Protein AF-A0A239MLK4-F1 (afdb_monomer)

pLDDT: mean 83.7, std 14.47, range [38.34, 98.5]

Radius of gyration: 18.94 Å; Cα contacts (8 Å, |Δi|>4): 557; chains: 1; bounding box: 48×48×49 Å

Solvent-accessible surface area (backbone atoms only — not comparable to full-atom values): 16346 Å² total; per-residue (Å²): 113,68,74,81,71,66,62,96,63,54,18,37,33,31,19,16,36,48,43,14,30,20,38,28,33,65,41,18,25,68,44,26,56,76,42,100,58,46,46,62,48,34,32,65,26,34,75,78,28,17,44,54,50,29,48,51,53,51,38,57,50,37,52,66,47,69,66,57,96,57,87,35,43,25,39,42,37,34,50,64,76,41,46,59,60,73,60,78,93,40,51,74,33,43,53,42,20,72,57,21,44,73,71,44,29,59,42,51,48,31,62,51,59,91,88,51,56,67,70,58,44,51,49,50,40,49,50,32,51,51,19,24,52,30,33,79,65,57,56,58,63,87,55,94,60,61,66,82,70,83,73,46,72,66,57,46,44,64,45,58,75,69,71,37,45,53,41,47,66,82,84,84,68,83,57,40,60,66,61,42,51,49,52,64,74,66,42,52,97,70,47,50,80,41,81,44,82,89,44,61,25,61,54,53,48,52,55,50,41,59,72,51,29,80,46,47,52,74,38,52,36,35,29,34,70,56,39,61,63,30,47,55,46,26,59,47,65,66,63,54,50,76,52,97,88,41,78,30,41,35,50,66,60,27,33,52,90,82,43,51,83,78,72,45,70,90,28,40,32,43,59,58,35,38,26,74,66,28,8,34,51,52,18,33,50,50,24,47,55,50,50,55,45,26,77,73,74,53,68,77,57,36,22,52,111

Foldseek 3Di:
DVCVADPQALEEEEAEQAQLQQAQQVLLQVLQVPFPARHRYFYPYYYQDAPLRSLQVLLVVQLPHDADPDFHAREYEYAQDGHHAHDPVCLLPLLLLQRLAPLSLVLQLQVDDPPDDPCVSCVRSVSSVSSNVCNVVVRNCPDPDSDDDPQDVVNSCVCPVVVRRSNDNPPDDQFPLVQLVVLVVPFDPDAAEDEDDRTPSNLVSVVSSCVSHPKPQHAYEYENRAFLCLSRHPHDYPQWDAHPNDTHGYHYPNCCVVCVVLNDSVQARYRRYGHPVSSSVRSNVVSVVVSVVCVPPNDTTGMRD

Sequence (305 aa):
MLQSLHGDEFSAAFGSSHINNGFDPRAFDAIMSQTPEPTHSVNLAVAGGSQSEQRAMAKSFVEQLTTPAQPQPCLILLELDAGANFGGNHLMHPRAINIYDWPTMRLMSQFSSLAMPVTQRWGRSGFAMAAMGLHYLNIGMLSSLIFSPSLNAETMLSQTEDDRRGLHLERALAPDTNGIARLIANRPVQPAVAKGEVLRGHFALIEQLVAASPVHHLSFVYIKWPRFGDVDEIKSYPDHITVGGRDVPILNLGRPDLYPELYVPGIWHDDAHLGGEGARMVSTLMGRKLAEWYATHGAPAACGS

Nearest PDB structures (foldseek):
  6pfx-assembly1_A  TM=3.672E-01  e=1.161E-03  Enterococcus faecium TX0133a04
  6pfx-assembly2_B  TM=3.582E-01  e=1.474E-03  Enterococcus faecium TX0133a04
  3rhz-assembly1_B-2  TM=1.730E-01  e=1.789E+00  Streptococcus parasanguinis
  3vzd-assembly2_B  TM=2.689E-01  e=6.648E+00  Homo sapiens
  3vzd-assembly1_C  TM=2.752E-01  e=5.900E+00  Homo sapiens

Structure (mmCIF, N/CA/C/O backbone):
data_AF-A0A239MLK4-F1
#
_entry.id   AF-A0A239MLK4-F1
#
loop_
_atom_site.group_PDB
_atom_site.id
_atom_site.type_symbol
_atom_site.label_atom_id
_atom_site.label_alt_id
_atom_site.label_comp_id
_atom_site.label_asym_id
_atom_site.label_entity_id
_atom_site.label_seq_id
_atom_site.pdbx_PDB_ins_code
_atom_site.Cartn_x
_atom_site.Cartn_y
_atom_site.Cartn_z
_atom_site.occupancy
_atom_site.B_iso_or_equiv
_atom_site.auth_seq_id
_atom_site.auth_comp_id
_atom_site.auth_asym_id
_atom_site.auth_atom_id
_atom_site.pdbx_PDB_model_num
ATOM 1 N N . MET A 1 1 ? -14.079 16.997 3.543 1.00 39.59 1 MET A N 1
ATOM 2 C CA . MET A 1 1 ? -13.843 16.519 2.164 1.00 39.59 1 MET A CA 1
ATOM 3 C C . MET A 1 1 ? -14.107 15.023 2.065 1.00 39.59 1 MET A C 1
ATOM 5 O O . MET A 1 1 ? -14.913 14.670 1.235 1.00 39.59 1 MET A O 1
ATOM 9 N N . LEU A 1 2 ? -13.556 14.159 2.929 1.00 40.38 2 LEU A N 1
ATOM 10 C CA . LEU A 1 2 ? -13.900 12.721 2.941 1.00 40.38 2 LEU A CA 1
ATOM 11 C C . LEU A 1 2 ? -15.342 12.439 3.426 1.00 40.38 2 LEU A C 1
ATOM 13 O O . LEU A 1 2 ? -16.071 11.714 2.758 1.00 40.38 2 LEU A O 1
ATOM 17 N N . GLN A 1 3 ? -15.811 13.112 4.489 1.00 38.34 3 GLN A N 1
ATOM 18 C CA . GLN A 1 3 ? -17.204 12.989 4.976 1.00 38.34 3 GLN A CA 1
ATOM 19 C C . GLN A 1 3 ? -18.289 13.372 3.953 1.00 38.34 3 GLN A C 1
ATOM 21 O O . GLN A 1 3 ? -19.398 12.856 4.013 1.00 38.34 3 GLN A O 1
ATOM 26 N N . SER A 1 4 ? -17.995 14.276 3.012 1.00 42.12 4 SER A N 1
ATOM 27 C CA . SER A 1 4 ? -18.962 14.695 1.985 1.00 42.12 4 SER A CA 1
ATOM 28 C C . SER A 1 4 ? -19.037 13.736 0.795 1.00 42.12 4 SER A C 1
ATOM 30 O O . SER A 1 4 ? -19.837 13.976 -0.102 1.00 42.12 4 SER A O 1
ATOM 32 N N . LEU A 1 5 ? -18.177 12.712 0.746 1.00 48.44 5 LEU A N 1
ATOM 33 C CA . LEU A 1 5 ? -18.006 11.877 -0.439 1.00 48.44 5 LEU A CA 1
ATOM 34 C C . LEU A 1 5 ? -18.574 10.467 -0.283 1.00 48.44 5 LEU A C 1
ATOM 36 O O . LEU A 1 5 ? -19.097 9.960 -1.271 1.00 48.44 5 LEU A O 1
ATOM 40 N N . HIS A 1 6 ? -18.535 9.854 0.910 1.00 50.72 6 HIS A N 1
ATOM 41 C CA . HIS A 1 6 ? -18.795 8.406 1.008 1.00 50.72 6 HIS A CA 1
ATOM 42 C C . HIS A 1 6 ? -19.589 7.898 2.230 1.00 50.72 6 HIS A C 1
ATOM 44 O O . HIS A 1 6 ? -19.807 6.701 2.328 1.00 50.72 6 HIS A O 1
ATOM 50 N N . GLY A 1 7 ? -20.108 8.750 3.123 1.00 49.22 7 GLY A N 1
ATOM 51 C CA . GLY A 1 7 ? -20.822 8.255 4.316 1.00 49.22 7 GLY A CA 1
ATOM 52 C C . GLY A 1 7 ? -19.897 7.532 5.311 1.00 49.22 7 GLY A C 1
ATOM 53 O O . GLY A 1 7 ? -18.688 7.771 5.304 1.00 49.22 7 GLY A O 1
ATOM 54 N N . ASP A 1 8 ? -20.469 6.702 6.190 1.00 64.00 8 ASP A N 1
ATOM 55 C CA . ASP A 1 8 ? -19.772 5.994 7.278 1.00 64.00 8 ASP A CA 1
ATOM 56 C C . ASP A 1 8 ? -18.905 4.824 6.748 1.00 64.00 8 ASP A C 1
ATOM 58 O O . ASP A 1 8 ? -19.197 3.653 6.983 1.00 64.00 8 ASP A O 1
ATOM 62 N N . GLU A 1 9 ? -17.847 5.130 5.992 1.00 80.25 9 GLU A N 1
ATOM 63 C CA . GLU A 1 9 ? -16.855 4.139 5.554 1.00 80.25 9 GLU A CA 1
ATOM 64 C C . GLU A 1 9 ? -15.819 3.885 6.651 1.00 80.25 9 GLU A C 1
ATOM 66 O O . GLU A 1 9 ? -15.142 4.806 7.113 1.00 80.25 9 GLU A O 1
ATOM 71 N N . PHE A 1 10 ? -15.641 2.619 7.026 1.00 87.94 10 PHE A N 1
ATOM 72 C CA . PHE A 1 10 ? -14.701 2.208 8.079 1.00 87.94 10 PHE A CA 1
ATOM 73 C C . PHE A 1 10 ? -13.457 1.507 7.537 1.00 87.94 10 PHE A C 1
ATOM 75 O O . PHE A 1 10 ? -12.477 1.328 8.264 1.00 87.94 10 PHE A O 1
ATOM 82 N N . SER A 1 11 ? -13.473 1.137 6.254 1.00 92.12 11 SER A N 1
ATOM 83 C CA . SER A 1 11 ? -12.367 0.452 5.597 1.00 92.12 11 SER A CA 1
ATOM 84 C C . SER A 1 11 ? -11.978 1.135 4.292 1.00 92.12 11 SER A C 1
ATOM 86 O O . SER A 1 11 ? -12.836 1.515 3.499 1.00 92.12 11 SER A O 1
ATOM 88 N N . ALA A 1 12 ? -10.680 1.279 4.041 1.00 92.56 12 ALA A N 1
ATOM 89 C CA . ALA A 1 12 ? -10.196 1.969 2.852 1.00 92.56 12 ALA A CA 1
ATOM 90 C C . ALA A 1 12 ? -8.832 1.464 2.379 1.00 92.56 12 ALA A C 1
ATOM 92 O O . ALA A 1 12 ? -7.981 1.073 3.183 1.00 92.56 12 ALA A O 1
ATOM 93 N N . ALA A 1 13 ? -8.622 1.519 1.063 1.00 95.06 13 ALA A N 1
ATOM 94 C CA . ALA A 1 13 ? -7.332 1.277 0.433 1.00 95.06 13 ALA A CA 1
ATOM 95 C C . ALA A 1 13 ? -6.625 2.569 0.050 1.00 95.06 13 ALA A C 1
ATOM 97 O O . ALA A 1 13 ? -7.223 3.470 -0.531 1.00 95.06 13 ALA A O 1
ATOM 98 N N . PHE A 1 14 ? -5.329 2.624 0.341 1.00 93.25 14 PHE A N 1
ATOM 99 C CA . PHE A 1 14 ? -4.459 3.756 0.061 1.00 93.25 14 PHE A CA 1
ATOM 100 C C . PHE A 1 14 ? -3.206 3.272 -0.656 1.00 93.25 14 PHE A C 1
ATOM 102 O O . PHE A 1 14 ? -2.634 2.242 -0.300 1.00 93.25 14 PHE A O 1
ATOM 109 N N . GLY A 1 15 ? -2.759 4.043 -1.641 1.00 91.62 15 GLY A N 1
ATOM 110 C CA . GLY A 1 15 ? -1.597 3.697 -2.444 1.00 91.62 15 GLY A CA 1
ATOM 111 C C . GLY A 1 15 ? -1.391 4.634 -3.622 1.00 91.62 15 GLY A C 1
ATOM 112 O O . GLY A 1 15 ? -1.942 5.737 -3.681 1.00 91.62 15 GLY A O 1
ATOM 113 N N . SER A 1 16 ? -0.569 4.166 -4.550 1.00 90.88 16 SER A N 1
ATOM 114 C CA . SER A 1 16 ? -0.222 4.834 -5.797 1.00 90.88 16 SER A CA 1
ATOM 115 C C . SER A 1 16 ? -1.241 4.557 -6.911 1.00 90.88 16 SER A C 1
ATOM 117 O O . SER A 1 16 ? -2.339 4.044 -6.670 1.00 90.88 16 SER A O 1
ATOM 119 N N . SER A 1 17 ? -0.863 4.862 -8.158 1.00 87.56 17 SER A N 1
ATOM 120 C CA . SER A 1 17 ? -1.668 4.546 -9.340 1.00 87.56 17 SER A CA 1
ATOM 121 C C . SER A 1 17 ? -1.981 3.053 -9.474 1.00 87.56 17 SER A C 1
ATOM 123 O O . SER A 1 17 ? -3.019 2.708 -10.033 1.00 87.56 17 SER A O 1
ATOM 125 N N . HIS A 1 18 ? -1.148 2.170 -8.913 1.00 91.00 18 HIS A N 1
ATOM 126 C CA . HIS A 1 18 ? -1.401 0.730 -8.925 1.00 91.00 18 HIS A CA 1
ATOM 127 C C . HIS A 1 18 ? -2.704 0.367 -8.204 1.00 91.00 18 HIS A C 1
ATOM 129 O O . HIS A 1 18 ? -3.535 -0.345 -8.758 1.00 91.00 18 HIS A O 1
ATOM 135 N N . ILE A 1 19 ? -2.915 0.899 -6.994 1.00 91.81 19 ILE A N 1
ATOM 136 C CA . ILE A 1 19 ? -4.151 0.672 -6.232 1.00 91.81 19 ILE A CA 1
ATOM 137 C C . ILE A 1 19 ? -5.287 1.529 -6.794 1.00 91.81 19 ILE A C 1
ATOM 139 O O . ILE A 1 19 ? -6.394 1.023 -6.961 1.00 91.81 19 ILE A O 1
ATOM 143 N N . ASN A 1 20 ? -5.018 2.786 -7.164 1.00 88.00 20 ASN A N 1
ATOM 144 C CA . ASN A 1 20 ? -6.019 3.702 -7.732 1.00 88.00 20 ASN A CA 1
ATOM 145 C C . ASN A 1 20 ? -6.747 3.089 -8.941 1.00 88.00 20 ASN A C 1
ATOM 147 O O . ASN A 1 20 ? -7.968 3.190 -9.051 1.00 88.00 20 ASN A O 1
ATOM 151 N N . ASN A 1 21 ? -5.994 2.396 -9.801 1.00 86.44 21 ASN A N 1
ATOM 152 C CA . ASN A 1 21 ? -6.510 1.775 -11.020 1.00 86.44 21 ASN A CA 1
ATOM 153 C C . ASN A 1 21 ? -6.786 0.268 -10.845 1.00 86.44 21 ASN A C 1
ATOM 155 O O . ASN A 1 21 ? -7.457 -0.334 -11.678 1.00 86.44 21 ASN A O 1
ATOM 159 N N . GLY A 1 22 ? -6.255 -0.359 -9.792 1.00 90.06 22 GLY A N 1
ATOM 160 C CA . GLY A 1 22 ? -6.237 -1.814 -9.637 1.00 90.06 22 GLY A CA 1
ATOM 161 C C . GLY A 1 22 ? -7.125 -2.376 -8.527 1.00 90.06 22 GLY A C 1
ATOM 162 O O . GLY A 1 22 ? -7.462 -3.557 -8.574 1.00 90.06 22 GLY A O 1
ATOM 163 N N . PHE A 1 23 ? -7.516 -1.587 -7.528 1.00 93.50 23 PHE A N 1
ATOM 164 C CA . PHE A 1 23 ? -8.359 -2.085 -6.443 1.00 93.50 23 PHE A CA 1
ATOM 165 C C . PHE A 1 23 ? -9.841 -1.868 -6.757 1.00 93.50 23 PHE A C 1
ATOM 167 O O . PHE A 1 23 ? -10.315 -0.734 -6.738 1.00 93.50 23 PHE A O 1
ATOM 174 N N . ASP A 1 24 ? -10.556 -2.963 -7.040 1.00 93.69 24 ASP A N 1
ATOM 175 C CA . ASP A 1 24 ? -12.018 -3.026 -7.134 1.00 93.69 24 ASP A CA 1
ATOM 176 C C . ASP A 1 24 ? -12.589 -3.431 -5.765 1.00 93.69 24 ASP A C 1
ATOM 178 O O . ASP A 1 24 ? -12.580 -4.624 -5.421 1.00 93.69 24 ASP A O 1
ATOM 182 N N . PRO A 1 25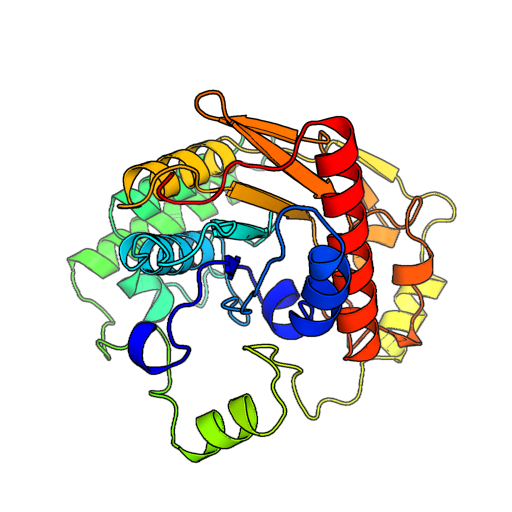 ? -13.129 -2.475 -4.984 1.00 92.25 25 PRO A N 1
ATOM 183 C CA . PRO A 1 25 ? -13.605 -2.764 -3.639 1.00 92.25 25 PRO A CA 1
ATOM 184 C C . PRO A 1 25 ? -14.758 -3.768 -3.634 1.00 92.25 25 PRO A C 1
ATOM 186 O O . PRO A 1 25 ? -14.907 -4.538 -2.693 1.00 92.25 25 PRO A O 1
ATOM 189 N N . ARG A 1 26 ? -15.582 -3.822 -4.693 1.00 91.69 26 ARG A N 1
ATOM 190 C CA . ARG A 1 26 ? -16.731 -4.749 -4.766 1.00 91.69 26 ARG A CA 1
ATOM 191 C C . ARG A 1 26 ? -16.269 -6.188 -4.866 1.00 91.69 26 ARG A C 1
ATOM 193 O O . ARG A 1 26 ? -16.820 -7.067 -4.214 1.00 91.69 26 ARG A O 1
ATOM 200 N N . ALA A 1 27 ? -15.251 -6.425 -5.685 1.00 94.81 27 ALA A N 1
ATOM 201 C CA . ALA A 1 27 ? -14.694 -7.754 -5.876 1.00 94.81 27 ALA A CA 1
ATOM 202 C C . ALA A 1 27 ? -13.979 -8.266 -4.618 1.00 94.81 27 ALA A C 1
ATOM 204 O O . ALA A 1 27 ? -13.974 -9.472 -4.372 1.00 94.81 27 ALA A O 1
ATOM 205 N N . PHE A 1 28 ? -13.392 -7.357 -3.836 1.00 96.38 28 PHE A N 1
ATOM 206 C CA . PHE A 1 28 ? -12.805 -7.652 -2.532 1.00 96.38 28 PHE A CA 1
ATOM 207 C C . PHE A 1 28 ? -13.882 -7.918 -1.470 1.00 96.38 28 PHE A C 1
ATOM 209 O O . PHE A 1 28 ? -13.898 -8.994 -0.871 1.00 96.38 28 PHE A O 1
ATOM 216 N N . ASP A 1 29 ? -14.837 -7.003 -1.298 1.00 93.94 29 ASP A N 1
ATOM 217 C CA . ASP A 1 29 ? -15.894 -7.116 -0.286 1.00 93.94 29 ASP A CA 1
ATOM 218 C C . ASP A 1 29 ? -16.831 -8.305 -0.543 1.00 93.94 29 ASP A C 1
ATOM 220 O O . ASP A 1 29 ? -17.294 -8.947 0.397 1.00 93.94 29 ASP A O 1
ATOM 224 N N . ALA A 1 30 ? -17.061 -8.690 -1.803 1.00 95.19 30 ALA A N 1
ATOM 225 C CA . ALA A 1 30 ? -17.809 -9.905 -2.136 1.00 95.19 30 ALA A CA 1
ATOM 226 C C . ALA A 1 30 ? -17.170 -11.179 -1.554 1.00 95.19 30 ALA A C 1
ATOM 228 O O . ALA A 1 30 ? -17.876 -12.140 -1.246 1.00 95.19 30 ALA A O 1
ATOM 229 N N . ILE A 1 31 ? -15.845 -11.194 -1.381 1.00 96.62 31 ILE A N 1
ATOM 230 C CA . ILE A 1 31 ? -15.147 -12.277 -0.685 1.00 96.62 31 ILE A CA 1
ATOM 231 C C . ILE A 1 31 ? -15.204 -12.067 0.827 1.00 96.62 31 ILE A C 1
ATOM 233 O O . ILE A 1 31 ? -15.551 -12.995 1.555 1.00 96.62 31 ILE A O 1
ATOM 237 N N . MET A 1 32 ? -14.922 -10.854 1.305 1.00 94.31 32 MET A N 1
ATOM 238 C CA . MET A 1 32 ? -14.875 -10.564 2.742 1.00 94.31 32 MET A CA 1
ATOM 239 C C . MET A 1 32 ? -16.237 -10.690 3.435 1.00 94.31 32 MET A C 1
ATOM 241 O O . MET A 1 32 ? -16.288 -11.063 4.603 1.00 94.31 32 MET A O 1
ATOM 245 N N . SER A 1 33 ? -17.343 -10.487 2.716 1.00 92.00 33 SER A N 1
ATOM 246 C CA . SER A 1 33 ? -18.712 -10.709 3.207 1.00 92.00 33 SER A CA 1
ATOM 247 C C . SER A 1 33 ? -18.992 -12.149 3.656 1.00 92.00 33 SER A C 1
ATOM 249 O O . SER A 1 33 ? -19.963 -12.396 4.365 1.00 92.00 33 SER A O 1
ATOM 251 N N . GLN A 1 34 ? -18.143 -13.100 3.258 1.00 89.94 34 GLN A N 1
ATOM 252 C CA . GLN A 1 34 ? -18.230 -14.510 3.648 1.00 89.94 34 GLN A CA 1
ATOM 253 C C . GLN A 1 34 ? -17.392 -14.822 4.895 1.00 89.94 34 GLN A C 1
ATOM 255 O O . GLN A 1 34 ? -17.380 -15.959 5.367 1.00 89.94 34 GLN A O 1
ATOM 260 N N . THR A 1 35 ? -16.662 -13.834 5.414 1.00 88.44 35 THR A N 1
ATOM 261 C CA . THR A 1 35 ? -15.878 -13.950 6.644 1.00 88.44 35 THR A CA 1
ATOM 262 C C . THR A 1 35 ? -16.707 -13.496 7.852 1.00 88.44 35 THR A C 1
ATOM 264 O O . THR A 1 35 ? -17.721 -12.821 7.671 1.00 88.44 35 THR A O 1
ATOM 267 N N . PRO A 1 36 ? -16.303 -13.844 9.091 1.00 82.69 36 PRO A N 1
ATOM 268 C CA . PRO A 1 36 ? -17.010 -13.405 10.299 1.00 82.69 36 PRO A CA 1
ATOM 269 C C . PRO A 1 36 ? -17.119 -11.881 10.449 1.00 82.69 36 PRO A C 1
ATOM 271 O O . PRO A 1 36 ? -18.031 -11.405 11.114 1.00 82.69 36 PRO A O 1
ATOM 274 N N . GLU A 1 37 ? -16.208 -11.138 9.818 1.00 76.94 37 GLU A N 1
ATOM 275 C CA . GLU A 1 37 ? -16.110 -9.681 9.879 1.00 76.94 37 GLU A CA 1
ATOM 276 C C . GLU A 1 37 ? -16.283 -9.114 8.458 1.00 76.94 37 GLU A C 1
ATOM 278 O O . GLU A 1 37 ? -15.294 -8.876 7.756 1.00 76.94 37 GLU A O 1
ATOM 283 N N . PRO A 1 38 ? -17.529 -8.951 7.975 1.00 86.31 38 PRO A N 1
ATOM 284 C CA . PRO A 1 38 ? -17.782 -8.427 6.640 1.00 86.31 38 PRO A CA 1
ATOM 285 C C . PRO A 1 38 ? -17.254 -6.994 6.525 1.00 86.31 38 PRO A C 1
ATOM 287 O O . PRO A 1 38 ? -17.538 -6.142 7.365 1.00 86.31 38 PRO A O 1
ATOM 290 N N . THR A 1 39 ? -16.492 -6.719 5.468 1.00 86.31 39 THR A N 1
ATOM 291 C CA . THR A 1 39 ? -15.961 -5.381 5.190 1.00 86.31 39 THR A CA 1
ATOM 292 C C . THR A 1 39 ? -16.801 -4.677 4.138 1.00 86.31 39 THR A C 1
ATOM 294 O O . THR A 1 39 ? -17.284 -5.294 3.187 1.00 86.31 39 THR A O 1
ATOM 297 N N . HIS A 1 40 ? -16.906 -3.362 4.279 1.00 88.12 40 HIS A N 1
ATOM 298 C CA . HIS A 1 40 ? -17.301 -2.462 3.208 1.00 88.12 40 HIS A CA 1
ATOM 299 C C . HIS A 1 40 ? -16.148 -1.484 3.001 1.00 88.12 40 HIS A C 1
ATOM 301 O O . HIS A 1 40 ? -15.771 -0.777 3.937 1.00 88.12 40 HIS A O 1
ATOM 307 N N . SER A 1 41 ? -15.518 -1.535 1.828 1.00 89.81 41 SER A N 1
ATOM 308 C CA . SER A 1 41 ? -14.289 -0.803 1.543 1.00 89.81 41 SER A CA 1
ATOM 309 C C . SER A 1 41 ? -14.445 0.214 0.416 1.00 89.81 41 SER A C 1
ATOM 311 O O . SER A 1 41 ? -15.232 0.048 -0.518 1.00 89.81 41 SER A O 1
ATOM 313 N N . VAL A 1 42 ? -13.631 1.267 0.494 1.00 89.56 42 VAL A N 1
ATOM 314 C CA . VAL A 1 42 ? -13.491 2.302 -0.537 1.00 89.56 42 VAL A CA 1
ATOM 315 C C . VAL A 1 42 ? -12.037 2.395 -1.013 1.00 89.56 42 VAL A C 1
ATOM 317 O O . VAL A 1 42 ? -11.091 2.189 -0.251 1.00 89.56 42 VAL A O 1
ATOM 320 N N . ASN A 1 43 ? -11.831 2.695 -2.290 1.00 89.75 43 ASN A N 1
ATOM 321 C CA . ASN A 1 43 ? -10.521 2.999 -2.851 1.00 89.75 43 ASN A CA 1
ATOM 322 C C . ASN A 1 43 ? -10.238 4.504 -2.719 1.00 89.75 43 ASN A C 1
ATOM 324 O O . ASN A 1 43 ? -10.909 5.323 -3.337 1.00 89.75 43 ASN A O 1
ATOM 328 N N . LEU A 1 44 ? -9.246 4.860 -1.904 1.00 87.81 44 LEU A N 1
ATOM 329 C CA . LEU A 1 44 ? -8.768 6.230 -1.686 1.00 87.81 44 LEU A CA 1
ATOM 330 C C . LEU A 1 44 ? -7.297 6.387 -2.104 1.00 87.81 44 LEU A C 1
ATOM 332 O O . LEU A 1 44 ? -6.600 7.292 -1.640 1.00 87.81 44 LEU A O 1
ATOM 336 N N . ALA A 1 45 ? -6.791 5.483 -2.944 1.00 86.75 45 ALA A N 1
ATOM 337 C CA . ALA A 1 45 ? -5.485 5.643 -3.560 1.00 86.75 45 ALA A CA 1
ATOM 338 C C . ALA A 1 45 ? -5.494 6.807 -4.559 1.00 86.75 45 ALA A C 1
ATOM 340 O O . ALA A 1 45 ? -6.544 7.302 -4.958 1.00 86.75 45 ALA A O 1
ATOM 341 N N . VAL A 1 46 ? -4.305 7.274 -4.943 1.00 80.44 46 VAL A N 1
ATOM 342 C CA . VAL A 1 46 ? -4.174 8.417 -5.852 1.00 80.44 46 VAL A CA 1
ATOM 343 C C . VAL A 1 46 ? -3.210 8.082 -6.976 1.00 80.44 46 VAL A C 1
ATOM 345 O O . VAL A 1 46 ? -2.126 7.540 -6.755 1.00 80.44 46 VAL A O 1
ATOM 348 N N . ALA A 1 47 ? -3.579 8.461 -8.199 1.00 80.31 47 ALA A N 1
ATOM 349 C CA . ALA A 1 47 ? -2.708 8.355 -9.361 1.00 80.31 47 ALA A CA 1
ATOM 350 C C . ALA A 1 47 ? -1.374 9.100 -9.145 1.00 80.31 47 ALA A C 1
ATOM 352 O O . ALA A 1 47 ? -1.332 10.260 -8.706 1.00 80.31 47 ALA A O 1
ATOM 353 N N . GLY A 1 48 ? -0.264 8.408 -9.426 1.00 75.12 48 GLY A N 1
ATOM 354 C CA . GLY A 1 48 ? 1.088 8.894 -9.134 1.00 75.12 48 GLY A CA 1
ATOM 355 C C . GLY A 1 48 ? 1.384 9.050 -7.637 1.00 75.12 48 GLY A C 1
ATOM 356 O O . GLY A 1 48 ? 2.301 9.787 -7.280 1.00 75.12 48 GLY A O 1
ATOM 357 N N . GLY A 1 49 ? 0.583 8.408 -6.778 1.00 80.62 49 GLY A N 1
ATOM 358 C CA . GLY A 1 49 ? 0.681 8.480 -5.327 1.00 80.62 49 GLY A CA 1
ATOM 359 C C . GLY A 1 49 ? 2.009 7.960 -4.774 1.00 80.62 49 GLY A C 1
ATOM 360 O O . GLY A 1 49 ? 2.641 7.070 -5.345 1.00 80.62 49 GLY A O 1
ATOM 361 N N . SER A 1 50 ? 2.420 8.505 -3.633 1.00 89.44 50 SER A N 1
ATOM 362 C CA . SER A 1 50 ? 3.634 8.110 -2.904 1.00 89.44 50 SER A CA 1
ATOM 363 C C . SER A 1 50 ? 3.333 7.701 -1.456 1.00 89.44 50 SER A C 1
ATOM 365 O O . SER A 1 50 ? 2.228 7.914 -0.964 1.00 89.44 50 SER A O 1
ATOM 367 N N . GLN A 1 51 ? 4.310 7.143 -0.731 1.00 92.81 51 GLN A N 1
ATOM 368 C CA . GLN A 1 51 ? 4.155 6.788 0.689 1.00 92.81 51 GLN A CA 1
ATOM 369 C C . GLN A 1 51 ? 3.8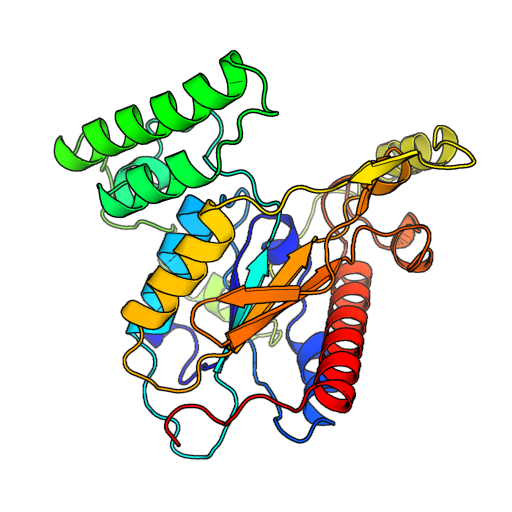25 8.007 1.562 1.00 92.81 51 GLN A C 1
ATOM 371 O O . GLN A 1 51 ? 3.118 7.873 2.560 1.00 92.81 51 GLN A O 1
ATOM 376 N N . SER A 1 52 ? 4.313 9.203 1.212 1.00 91.06 52 SER A N 1
ATOM 377 C CA . SER A 1 52 ? 3.935 10.436 1.916 1.00 91.06 52 SER A CA 1
ATOM 378 C C . SER A 1 52 ? 2.458 10.779 1.723 1.00 91.06 52 SER A C 1
ATOM 380 O O . SER A 1 52 ? 1.803 11.204 2.674 1.00 91.06 52 SER A O 1
ATOM 382 N N . GLU A 1 53 ? 1.903 10.524 0.541 1.00 87.38 53 GLU A N 1
ATOM 383 C CA . GLU A 1 53 ? 0.476 10.715 0.268 1.00 87.38 53 GLU A CA 1
ATOM 384 C C . GLU A 1 53 ? -0.386 9.627 0.883 1.00 87.38 53 GLU A C 1
ATOM 386 O O . GLU A 1 53 ? -1.381 9.945 1.527 1.00 87.38 53 GLU A O 1
ATOM 391 N N . GLN A 1 54 ? 0.035 8.367 0.770 1.00 92.31 54 GLN A N 1
ATOM 392 C CA . GLN A 1 54 ? -0.583 7.248 1.473 1.00 92.31 54 GLN A CA 1
ATOM 393 C C . GLN A 1 54 ? -0.683 7.553 2.971 1.00 92.31 54 GLN A C 1
ATOM 395 O O . GLN A 1 54 ? -1.757 7.427 3.550 1.00 92.31 54 GLN A O 1
ATOM 400 N N . ARG A 1 55 ? 0.400 8.050 3.586 1.00 93.62 55 ARG A N 1
ATOM 401 C CA . ARG A 1 55 ? 0.398 8.513 4.979 1.00 93.62 55 ARG A CA 1
ATOM 402 C C . ARG A 1 55 ? -0.620 9.628 5.208 1.00 93.62 55 ARG A C 1
ATOM 404 O O . ARG A 1 55 ? -1.416 9.523 6.134 1.00 93.62 55 ARG A O 1
ATOM 411 N N . ALA A 1 56 ? -0.568 10.706 4.426 1.00 89.44 56 ALA A N 1
ATOM 412 C CA . ALA A 1 56 ? -1.416 11.877 4.642 1.00 89.44 56 ALA A CA 1
ATOM 413 C C . ALA A 1 56 ? -2.912 11.536 4.526 1.00 89.44 56 ALA A C 1
ATOM 415 O O . ALA A 1 56 ? -3.705 11.940 5.377 1.00 89.44 56 ALA A O 1
ATOM 416 N N . MET A 1 57 ? -3.284 10.751 3.513 1.00 87.50 57 MET A N 1
ATOM 417 C CA . MET A 1 57 ? -4.665 10.336 3.272 1.00 87.50 57 MET A CA 1
ATOM 418 C C . MET A 1 57 ? -5.148 9.324 4.302 1.00 87.50 57 MET A C 1
ATOM 420 O O . MET A 1 57 ? -6.201 9.542 4.897 1.00 87.50 57 MET A O 1
ATOM 424 N N . ALA A 1 58 ? -4.365 8.274 4.574 1.00 92.12 58 ALA A N 1
ATOM 425 C CA . ALA A 1 58 ? -4.726 7.282 5.580 1.00 92.12 58 ALA A CA 1
ATOM 426 C C . ALA A 1 58 ? -4.856 7.931 6.960 1.00 92.12 58 ALA A C 1
ATOM 428 O O . ALA A 1 58 ? -5.817 7.659 7.668 1.00 92.12 58 ALA A O 1
ATOM 429 N N . LYS A 1 59 ? -3.949 8.852 7.319 1.00 92.12 59 LYS A N 1
ATOM 430 C CA . LYS A 1 59 ? -4.031 9.606 8.576 1.00 92.12 59 LYS A CA 1
ATOM 431 C C . LYS A 1 59 ? -5.314 10.438 8.639 1.00 92.12 59 LYS A C 1
ATOM 433 O O . LYS A 1 59 ? -6.040 10.355 9.620 1.00 92.12 59 LYS A O 1
ATOM 438 N N . SER A 1 60 ? -5.609 11.203 7.587 1.00 86.75 60 SER A N 1
ATOM 439 C CA . SER A 1 60 ? -6.824 12.020 7.536 1.00 86.75 60 SER A CA 1
ATOM 440 C C . SER A 1 60 ? -8.094 11.172 7.628 1.00 86.75 60 SER A C 1
ATOM 442 O O . SER A 1 60 ? -9.040 11.580 8.299 1.00 86.75 60 SER A O 1
ATOM 444 N N . PHE A 1 61 ? -8.111 9.999 6.990 1.00 88.06 61 PHE A N 1
ATOM 445 C CA . PHE A 1 61 ? -9.211 9.043 7.076 1.00 88.06 61 PHE A CA 1
ATOM 446 C C . PHE A 1 61 ? -9.378 8.508 8.501 1.00 88.06 61 PHE A C 1
ATOM 448 O O . PHE A 1 61 ? -10.455 8.651 9.072 1.00 88.06 61 PHE A O 1
ATOM 455 N N . VAL A 1 62 ? -8.313 7.974 9.118 1.00 91.94 62 VAL A N 1
ATOM 456 C CA . VAL A 1 62 ? -8.419 7.378 10.462 1.00 91.94 62 VAL A CA 1
ATOM 457 C C . VAL A 1 62 ? -8.765 8.394 11.548 1.00 91.94 62 VAL A C 1
ATOM 459 O O . VAL A 1 62 ? -9.418 8.016 12.511 1.00 91.94 62 VAL A O 1
ATOM 462 N N . GLU A 1 63 ? -8.375 9.664 11.397 1.00 89.12 63 GLU A N 1
ATOM 463 C CA . GLU A 1 63 ? -8.750 10.761 12.309 1.00 89.12 63 GLU A CA 1
ATOM 464 C C . GLU A 1 63 ? -10.244 11.109 12.249 1.00 89.12 63 GLU A C 1
ATOM 466 O O . GLU A 1 63 ? -10.776 11.697 13.188 1.00 89.12 63 GLU A O 1
ATOM 471 N N . GLN A 1 64 ? -10.914 10.773 11.145 1.00 86.00 64 GLN A N 1
ATOM 472 C CA . GLN A 1 64 ? -12.33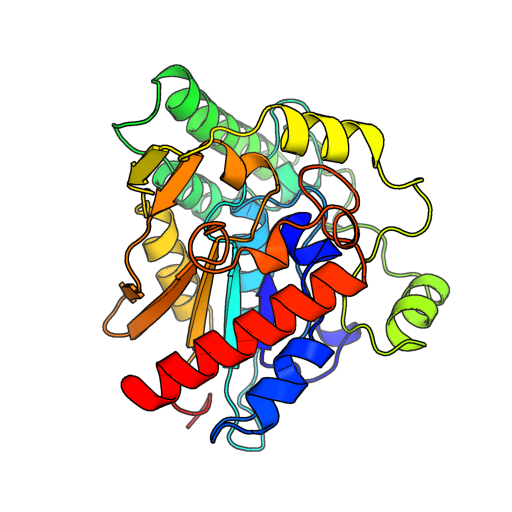9 11.036 10.925 1.00 86.00 64 GLN A CA 1
ATOM 473 C C . GLN A 1 64 ? -13.230 9.837 11.258 1.00 86.00 64 GLN A C 1
ATOM 475 O O . GLN A 1 64 ? -14.452 9.988 11.239 1.00 86.00 64 GLN A O 1
ATOM 480 N N . LEU A 1 65 ? -12.646 8.672 11.558 1.00 86.06 65 LEU A N 1
ATOM 481 C CA . LEU A 1 65 ? -13.412 7.494 11.945 1.00 86.06 65 LEU A CA 1
ATOM 482 C C . LEU A 1 65 ? -14.188 7.764 13.233 1.00 86.06 65 LEU A C 1
ATOM 484 O O . LEU A 1 65 ? -13.688 8.372 14.177 1.00 86.06 65 LEU A O 1
ATOM 488 N N . THR A 1 66 ? -15.416 7.278 13.278 1.00 86.44 66 THR A N 1
ATOM 489 C CA . THR A 1 66 ? -16.260 7.268 14.472 1.00 86.44 66 THR A CA 1
ATOM 490 C C . THR A 1 66 ? -16.432 5.831 14.943 1.00 86.44 66 THR A C 1
ATOM 492 O O . THR A 1 66 ? -16.126 4.891 14.215 1.00 86.44 66 THR A O 1
ATOM 495 N N . THR A 1 67 ? -16.888 5.617 16.175 1.00 86.12 67 THR A N 1
ATOM 496 C CA . THR A 1 67 ? -17.261 4.262 16.593 1.00 86.12 67 THR A CA 1
ATOM 497 C C . THR A 1 67 ? -18.473 3.804 15.776 1.00 86.12 67 THR A C 1
ATOM 499 O O . THR A 1 67 ? -19.498 4.494 15.809 1.00 86.12 67 THR A O 1
ATOM 502 N N . PRO A 1 68 ? -18.393 2.664 15.069 1.00 83.50 68 PRO A N 1
ATOM 503 C CA . PRO A 1 68 ? -19.536 2.091 14.375 1.00 83.50 68 PRO A CA 1
ATOM 504 C C . PRO A 1 68 ? -20.752 1.877 15.278 1.00 83.50 68 PRO A C 1
ATOM 506 O O . PRO A 1 68 ? -20.623 1.458 16.427 1.00 83.50 68 PRO A O 1
ATOM 509 N N . ALA A 1 69 ? -21.954 2.068 14.730 1.00 82.75 69 ALA A N 1
ATOM 510 C CA . ALA A 1 69 ? -23.195 1.716 15.426 1.00 82.75 69 ALA A CA 1
ATOM 511 C C . ALA A 1 69 ? -23.400 0.192 15.556 1.00 82.75 69 ALA A C 1
ATOM 513 O O . ALA A 1 69 ? -24.115 -0.263 16.448 1.00 82.75 69 ALA A O 1
ATOM 514 N N . GLN A 1 70 ? -22.794 -0.592 14.661 1.00 82.62 70 GLN A N 1
ATOM 515 C CA . GLN A 1 70 ? -22.793 -2.054 14.683 1.00 82.62 70 GLN A CA 1
ATOM 516 C C . GLN A 1 70 ? -21.345 -2.552 14.642 1.00 82.62 70 GLN A C 1
ATOM 518 O O . GLN A 1 70 ? -20.544 -1.940 13.934 1.00 82.62 70 GLN A O 1
ATOM 523 N N . PRO A 1 71 ? -20.998 -3.638 15.361 1.00 84.19 71 PRO A N 1
ATOM 524 C CA . PRO A 1 71 ? -19.662 -4.219 15.294 1.00 84.19 71 PRO A CA 1
ATOM 525 C C . PRO A 1 71 ? -19.284 -4.535 13.845 1.00 84.19 71 PRO A C 1
ATOM 527 O O . PRO A 1 71 ? -19.981 -5.294 13.176 1.00 84.19 71 PRO A O 1
ATOM 530 N N . GLN A 1 72 ? -18.207 -3.917 13.367 1.00 85.44 72 GLN A N 1
ATOM 531 C CA . GLN A 1 72 ? -17.647 -4.159 12.044 1.00 85.44 72 GLN A CA 1
ATOM 532 C C . GLN A 1 72 ? -16.139 -3.880 12.049 1.00 85.44 72 GLN A C 1
ATOM 534 O O . GLN A 1 72 ? -15.659 -3.114 12.896 1.00 85.44 72 GLN A O 1
ATOM 539 N N . PRO A 1 73 ? -15.371 -4.469 11.122 1.00 87.62 73 PRO A N 1
ATOM 540 C CA . PRO A 1 73 ? -13.942 -4.215 11.019 1.00 87.62 73 PRO A CA 1
ATOM 541 C C . PRO A 1 73 ? -13.653 -2.802 10.487 1.00 87.62 73 PRO A C 1
ATOM 543 O O . PRO A 1 73 ? -14.251 -2.349 9.511 1.00 87.62 73 PRO A O 1
ATOM 546 N N . CYS A 1 74 ? -12.657 -2.137 11.080 1.00 91.94 74 CYS A N 1
ATOM 547 C CA . CYS A 1 74 ? -12.029 -0.950 10.496 1.00 91.94 74 CYS A CA 1
ATOM 548 C C . CYS A 1 74 ? -10.699 -1.352 9.840 1.00 91.94 74 CYS A C 1
ATOM 550 O O . CYS A 1 74 ? -9.684 -1.501 10.532 1.00 91.94 74 CYS A O 1
ATOM 552 N N . LEU A 1 75 ? -10.709 -1.567 8.522 1.00 94.75 75 LEU A N 1
ATOM 553 C CA . LEU A 1 75 ? -9.589 -2.135 7.769 1.00 94.75 75 LEU A CA 1
ATOM 554 C C . LEU A 1 75 ? -8.867 -1.090 6.910 1.00 94.75 75 LEU A C 1
ATOM 556 O O . LEU A 1 75 ? -9.435 -0.511 5.987 1.00 94.75 75 LEU A O 1
ATOM 560 N N . ILE A 1 76 ? -7.573 -0.909 7.158 1.00 96.75 76 ILE A N 1
ATOM 561 C CA . ILE A 1 76 ? -6.702 -0.016 6.396 1.00 96.75 76 ILE A CA 1
ATOM 562 C C . ILE A 1 76 ? -5.778 -0.847 5.501 1.00 96.75 76 ILE A C 1
ATOM 564 O O . ILE A 1 76 ? -4.876 -1.539 5.979 1.00 96.75 76 ILE A O 1
ATOM 568 N N . LEU A 1 77 ? -5.998 -0.766 4.192 1.00 98.00 77 LEU A N 1
ATOM 569 C CA . LEU A 1 77 ? -5.198 -1.439 3.172 1.00 98.00 77 LEU A CA 1
ATOM 570 C C . LEU A 1 77 ? -4.128 -0.465 2.649 1.00 98.00 77 LEU A C 1
ATOM 572 O O . LEU A 1 77 ? -4.448 0.646 2.227 1.00 98.00 77 LEU A O 1
ATOM 576 N N . LEU A 1 78 ? -2.857 -0.863 2.691 1.00 98.19 78 LEU A N 1
ATOM 577 C CA . LEU A 1 78 ? -1.709 -0.002 2.384 1.00 98.19 78 LEU A CA 1
ATOM 578 C C . LEU A 1 78 ? -0.818 -0.628 1.308 1.00 98.19 78 LEU A C 1
ATOM 580 O O . LEU A 1 78 ? -0.429 -1.790 1.425 1.00 98.19 78 LEU A O 1
ATOM 584 N N . GLU A 1 79 ? -0.407 0.142 0.299 1.00 97.06 79 GLU A N 1
ATOM 585 C CA . GLU A 1 79 ? 0.620 -0.312 -0.643 1.00 97.06 79 GLU A CA 1
ATOM 586 C C . GLU A 1 79 ? 1.986 -0.384 0.056 1.00 97.06 79 GLU A C 1
ATOM 588 O O . GLU A 1 79 ? 2.467 0.582 0.663 1.00 97.06 79 GLU A O 1
ATOM 593 N N . LEU A 1 80 ? 2.635 -1.545 -0.032 1.00 96.00 80 LEU A N 1
ATOM 594 C CA . LEU A 1 80 ? 3.936 -1.787 0.586 1.00 96.00 80 LEU A CA 1
ATOM 595 C C . LEU A 1 80 ? 5.058 -1.066 -0.171 1.00 96.00 80 LEU A C 1
ATOM 597 O O . LEU A 1 80 ? 5.957 -0.497 0.434 1.00 96.00 80 LEU A O 1
ATOM 601 N N . ASP A 1 81 ? 5.023 -1.073 -1.501 1.00 90.38 81 ASP A N 1
ATOM 602 C CA . ASP A 1 81 ? 6.137 -0.645 -2.351 1.00 90.38 81 ASP A CA 1
ATOM 603 C C . ASP A 1 81 ? 5.826 0.592 -3.205 1.00 90.38 81 ASP A C 1
ATOM 605 O O . ASP A 1 81 ? 6.482 0.825 -4.229 1.00 90.38 81 ASP A O 1
ATOM 609 N N . ALA A 1 82 ? 4.876 1.425 -2.764 1.00 88.50 82 ALA A N 1
ATOM 610 C CA . ALA A 1 82 ? 4.705 2.763 -3.319 1.00 88.50 82 ALA A CA 1
ATOM 611 C C . ALA A 1 82 ? 6.016 3.563 -3.187 1.00 88.50 82 ALA A C 1
ATOM 613 O O . ALA A 1 82 ? 6.770 3.424 -2.213 1.00 88.50 82 ALA A O 1
ATOM 614 N N . GLY A 1 83 ? 6.303 4.420 -4.170 1.00 86.38 83 GLY A N 1
ATOM 615 C CA . GLY A 1 83 ? 7.477 5.293 -4.127 1.00 86.38 83 GLY A CA 1
ATOM 616 C C . GLY A 1 83 ? 7.438 6.181 -2.884 1.00 86.38 83 GLY A C 1
ATOM 617 O O . GLY A 1 83 ? 6.384 6.692 -2.530 1.00 86.38 83 GLY A O 1
ATOM 618 N N . ALA A 1 84 ? 8.561 6.374 -2.185 1.00 82.81 84 ALA A N 1
ATOM 619 C CA . ALA A 1 84 ? 8.511 7.114 -0.919 1.00 82.81 84 ALA A CA 1
ATOM 620 C C . ALA A 1 84 ? 8.144 8.594 -1.092 1.00 82.81 84 ALA A C 1
ATOM 622 O O . ALA A 1 84 ? 7.341 9.122 -0.334 1.00 82.81 84 ALA A O 1
ATOM 623 N N . ASN A 1 85 ? 8.709 9.242 -2.109 1.00 81.31 85 ASN A N 1
ATOM 624 C CA . ASN A 1 85 ? 8.437 10.635 -2.445 1.00 81.31 85 ASN A CA 1
ATOM 625 C C . ASN A 1 85 ? 7.891 10.733 -3.870 1.00 81.31 85 ASN A C 1
ATOM 627 O O . ASN A 1 85 ? 8.042 9.804 -4.667 1.00 81.31 85 ASN A O 1
ATOM 631 N N . PHE A 1 86 ? 7.391 11.915 -4.218 1.00 77.06 86 PHE A N 1
ATOM 632 C CA . PHE A 1 86 ? 7.239 12.306 -5.613 1.00 77.06 86 PHE A CA 1
ATOM 633 C C . PHE A 1 86 ? 8.589 12.313 -6.347 1.00 77.06 86 PHE A C 1
ATOM 635 O O . PHE A 1 86 ? 9.656 12.485 -5.748 1.00 77.06 86 PHE A O 1
ATOM 642 N N . GLY A 1 87 ? 8.540 12.188 -7.676 1.00 74.38 87 GLY A N 1
ATOM 643 C CA . GLY A 1 87 ? 9.708 12.452 -8.517 1.00 74.38 87 GLY A CA 1
ATOM 644 C C . GLY A 1 87 ? 10.193 13.898 -8.359 1.00 74.38 87 GLY A C 1
ATOM 645 O O . GLY A 1 87 ? 9.382 14.800 -8.158 1.00 74.38 87 GLY A O 1
ATOM 646 N N . GLY A 1 88 ? 11.503 14.136 -8.494 1.00 72.38 88 GLY A N 1
ATOM 647 C CA . GLY A 1 88 ? 12.126 15.447 -8.241 1.00 72.38 88 GLY A CA 1
ATOM 648 C C . GLY A 1 88 ? 11.501 16.620 -9.009 1.00 72.38 88 GLY A C 1
ATOM 649 O O . GLY A 1 88 ? 11.415 17.724 -8.479 1.00 72.38 88 GLY A O 1
ATOM 650 N N . ASN A 1 89 ? 10.966 16.361 -10.205 1.00 76.19 89 ASN A N 1
ATOM 651 C CA . ASN A 1 89 ? 10.269 17.355 -11.032 1.00 76.19 89 ASN A CA 1
ATOM 652 C C . ASN A 1 89 ? 8.978 17.900 -10.388 1.00 76.19 89 ASN A C 1
ATOM 654 O O . ASN A 1 89 ? 8.453 18.913 -10.835 1.00 76.19 89 ASN A O 1
ATOM 658 N N . HIS A 1 90 ? 8.481 17.256 -9.331 1.00 77.31 90 HIS A N 1
ATOM 659 C CA . HIS A 1 90 ? 7.262 17.629 -8.615 1.00 77.31 90 HIS A CA 1
ATOM 660 C C . HIS A 1 90 ? 7.546 18.266 -7.248 1.00 77.31 90 HIS A C 1
ATOM 662 O O . HIS A 1 90 ? 6.632 18.396 -6.440 1.00 77.31 90 HIS A O 1
ATOM 668 N N . LEU A 1 91 ? 8.789 18.678 -6.964 1.00 77.50 91 LEU A N 1
ATOM 669 C CA . LEU A 1 91 ? 9.147 19.296 -5.679 1.00 77.50 91 LEU A CA 1
ATOM 670 C C . LEU A 1 91 ? 8.297 20.538 -5.361 1.00 77.50 91 LEU A C 1
ATOM 672 O O . LEU A 1 91 ? 7.877 20.726 -4.225 1.00 77.50 91 LEU A O 1
ATOM 676 N N . MET A 1 92 ? 8.020 21.359 -6.376 1.00 77.31 92 MET A N 1
ATOM 677 C CA . MET A 1 92 ? 7.202 22.572 -6.254 1.00 77.31 92 MET A CA 1
ATOM 678 C C . MET A 1 92 ? 5.707 22.304 -6.485 1.00 77.31 92 MET A C 1
ATOM 680 O O . MET A 1 92 ? 4.921 23.244 -6.595 1.00 77.31 92 MET A O 1
ATOM 684 N N . HIS A 1 93 ? 5.300 21.040 -6.627 1.00 78.12 93 HIS A N 1
ATOM 685 C CA . HIS A 1 93 ? 3.901 20.704 -6.844 1.00 78.12 93 HIS A CA 1
ATOM 686 C C . HIS A 1 93 ? 3.108 20.928 -5.542 1.00 78.12 93 HIS A C 1
ATOM 688 O O . HIS A 1 93 ? 3.564 20.480 -4.487 1.00 78.12 93 HIS A O 1
ATOM 694 N N . PRO A 1 94 ? 1.901 21.531 -5.577 1.00 73.75 94 PRO A N 1
ATOM 695 C CA . PRO A 1 94 ? 1.116 21.799 -4.367 1.00 73.75 94 PRO A CA 1
ATOM 696 C C . PRO A 1 94 ? 0.882 20.565 -3.484 1.00 73.75 94 PRO A C 1
ATOM 698 O O . PRO A 1 94 ? 0.999 20.655 -2.268 1.00 73.75 94 PRO A O 1
ATOM 701 N N . ARG A 1 95 ? 0.644 19.386 -4.085 1.00 75.12 95 ARG A N 1
ATOM 702 C CA . ARG A 1 95 ? 0.557 18.096 -3.359 1.00 75.12 95 ARG A CA 1
ATOM 703 C C . ARG A 1 95 ? 1.805 17.805 -2.516 1.00 75.12 95 ARG A C 1
ATOM 705 O O . ARG A 1 95 ? 1.673 17.391 -1.372 1.00 75.12 95 ARG A O 1
ATOM 712 N N . ALA A 1 96 ? 3.001 18.049 -3.057 1.00 76.88 96 ALA A N 1
ATOM 713 C CA . ALA A 1 96 ? 4.255 17.835 -2.340 1.00 76.88 96 ALA A CA 1
ATOM 714 C C . ALA A 1 96 ? 4.460 18.877 -1.235 1.00 76.88 96 ALA A C 1
ATOM 716 O O . ALA A 1 96 ? 4.871 18.536 -0.133 1.00 76.88 96 ALA A O 1
ATOM 717 N N . ILE A 1 97 ? 4.126 20.139 -1.489 1.00 79.06 97 ILE A N 1
ATOM 718 C CA . ILE A 1 97 ? 4.294 21.208 -0.498 1.00 79.06 97 ILE A CA 1
ATOM 719 C C . ILE A 1 97 ? 3.302 21.040 0.660 1.00 79.06 97 ILE A C 1
ATOM 721 O O . ILE A 1 97 ? 3.676 21.172 1.818 1.00 79.06 97 ILE A O 1
ATOM 725 N N . ASN A 1 98 ? 2.043 20.699 0.386 1.00 80.06 98 ASN A N 1
ATOM 726 C CA . ASN A 1 98 ? 0.986 20.733 1.398 1.00 80.06 98 ASN A CA 1
ATOM 727 C C . ASN A 1 98 ? 1.051 19.588 2.421 1.00 80.06 98 ASN A C 1
ATOM 729 O O . ASN A 1 98 ? 0.538 19.748 3.526 1.00 80.06 98 ASN A O 1
ATOM 733 N N . ILE A 1 99 ? 1.667 18.450 2.082 1.00 83.44 99 ILE A N 1
ATOM 734 C CA . ILE A 1 99 ? 1.691 17.270 2.965 1.00 83.44 99 ILE A CA 1
ATOM 735 C C . ILE A 1 99 ? 3.017 17.077 3.706 1.00 83.44 99 ILE A C 1
ATOM 737 O O . ILE A 1 99 ? 3.060 16.294 4.649 1.00 83.44 99 ILE A O 1
ATOM 741 N N . TYR A 1 100 ? 4.100 17.751 3.303 1.00 87.19 100 TYR A N 1
ATOM 742 C CA . TYR A 1 100 ? 5.431 17.565 3.897 1.00 87.19 100 TYR A CA 1
ATOM 743 C C . TYR A 1 100 ? 5.633 18.408 5.163 1.00 87.19 100 TYR A C 1
ATOM 745 O O . TYR A 1 100 ? 6.546 19.221 5.263 1.00 87.19 100 TYR A O 1
ATOM 753 N N . ASP A 1 101 ? 4.808 18.168 6.175 1.00 87.25 101 ASP A N 1
ATOM 754 C CA . ASP A 1 101 ? 5.078 18.636 7.533 1.00 87.25 101 ASP A CA 1
ATOM 755 C C . ASP A 1 101 ? 6.310 17.927 8.149 1.00 87.25 101 ASP A C 1
ATOM 757 O O . ASP A 1 101 ? 6.850 16.949 7.611 1.00 87.25 101 ASP A O 1
ATOM 761 N N . TRP A 1 102 ? 6.779 18.409 9.307 1.00 89.69 102 TRP A N 1
ATOM 762 C CA . TRP A 1 102 ? 7.905 17.783 10.017 1.00 89.69 102 TRP A CA 1
ATOM 763 C C . TRP A 1 102 ? 7.707 16.270 10.277 1.00 89.69 102 TRP A C 1
ATOM 765 O O . TRP A 1 102 ? 8.625 15.489 9.991 1.00 89.69 102 TRP A O 1
ATOM 775 N N . PRO A 1 103 ? 6.535 15.8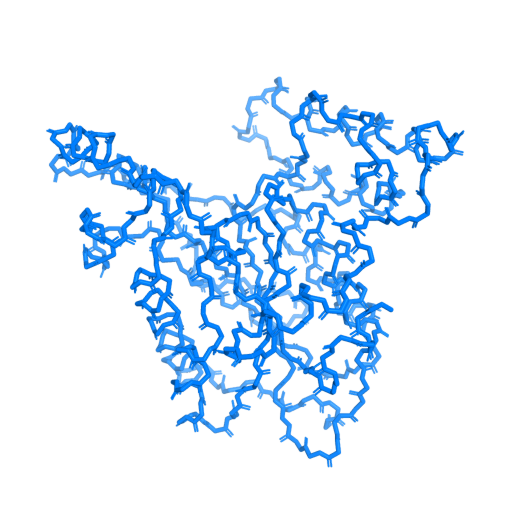03 10.762 1.00 92.56 103 PRO A N 1
ATOM 776 C CA . PRO A 1 103 ? 6.232 14.376 10.871 1.00 92.56 103 PRO A CA 1
ATOM 777 C C . PRO A 1 103 ? 6.380 13.583 9.563 1.00 92.56 103 PRO A C 1
ATOM 779 O O . PRO A 1 103 ? 6.940 12.484 9.588 1.00 92.56 103 PRO A O 1
ATOM 782 N N . THR A 1 104 ? 5.928 14.122 8.427 1.00 91.19 104 THR A N 1
ATOM 783 C CA . THR A 1 104 ? 6.066 13.478 7.111 1.00 91.19 104 THR A CA 1
ATOM 784 C C . THR A 1 104 ? 7.520 13.368 6.709 1.00 91.19 104 THR A C 1
ATOM 786 O O . THR A 1 104 ? 7.965 12.279 6.352 1.00 91.19 104 THR A O 1
ATOM 789 N N . MET A 1 105 ? 8.295 14.449 6.832 1.00 91.81 105 MET A N 1
ATOM 790 C CA . MET A 1 105 ? 9.727 14.421 6.530 1.00 91.81 105 MET A CA 1
ATOM 791 C C . MET A 1 105 ? 10.441 13.345 7.360 1.00 91.81 105 MET A C 1
ATOM 793 O O . MET A 1 105 ? 11.158 12.496 6.815 1.00 91.81 105 MET A O 1
ATOM 797 N N . ARG A 1 106 ? 10.176 13.308 8.674 1.00 92.75 106 ARG A N 1
ATOM 798 C CA . ARG A 1 106 ? 10.750 12.300 9.571 1.00 92.75 106 ARG A CA 1
ATOM 799 C C . ARG A 1 106 ? 10.335 10.885 9.176 1.00 92.75 106 ARG A C 1
ATOM 801 O O . ARG A 1 106 ? 11.177 9.988 9.243 1.00 92.75 106 ARG A O 1
ATOM 808 N N . LEU A 1 107 ? 9.087 10.661 8.768 1.00 94.31 107 LEU A N 1
ATOM 809 C CA . LEU A 1 107 ? 8.650 9.353 8.280 1.00 94.31 107 LEU A CA 1
ATOM 810 C C . LEU A 1 107 ? 9.376 8.968 6.982 1.00 94.31 107 LEU A C 1
ATOM 812 O O . LEU A 1 107 ? 9.903 7.862 6.888 1.00 94.31 107 LEU A O 1
ATOM 816 N N . MET A 1 108 ? 9.480 9.879 6.012 1.00 92.88 108 MET A N 1
ATOM 817 C CA . MET A 1 108 ? 10.123 9.611 4.718 1.00 92.88 108 MET A CA 1
ATOM 818 C C . MET A 1 108 ? 11.599 9.236 4.856 1.00 92.88 108 MET A C 1
ATOM 820 O O . MET A 1 108 ? 12.084 8.348 4.149 1.00 92.88 108 MET A O 1
ATOM 824 N N . SER A 1 109 ? 12.302 9.829 5.826 1.00 90.81 109 SER A N 1
ATOM 825 C CA . SER A 1 109 ? 13.677 9.436 6.161 1.00 90.81 109 SER A CA 1
ATOM 826 C C . SER A 1 109 ? 13.791 7.964 6.594 1.00 90.81 109 SER A C 1
ATOM 828 O O . SER A 1 109 ? 14.786 7.306 6.290 1.00 90.81 109 SER A O 1
ATOM 830 N N . GLN A 1 110 ? 12.751 7.410 7.228 1.00 93.44 110 GLN A N 1
ATOM 831 C CA . GLN A 1 110 ? 12.717 6.029 7.727 1.00 93.44 110 GLN A CA 1
ATOM 832 C C . GLN A 1 110 ? 12.366 5.007 6.646 1.00 93.44 110 GLN A C 1
ATOM 834 O O . GLN A 1 110 ? 12.524 3.805 6.859 1.00 93.44 110 GLN A O 1
ATOM 839 N N . PHE A 1 111 ? 11.951 5.469 5.468 1.00 91.94 111 PHE A N 1
ATOM 840 C CA . PHE A 1 111 ? 11.910 4.636 4.276 1.00 91.94 111 PHE A CA 1
ATOM 841 C C . PHE A 1 111 ? 13.289 4.531 3.593 1.00 91.94 111 PHE A C 1
ATOM 843 O O . PHE A 1 111 ? 13.387 4.009 2.495 1.00 91.94 111 PHE A O 1
ATOM 850 N N . SER A 1 112 ? 14.380 4.991 4.201 1.00 87.50 112 SER A N 1
ATOM 851 C 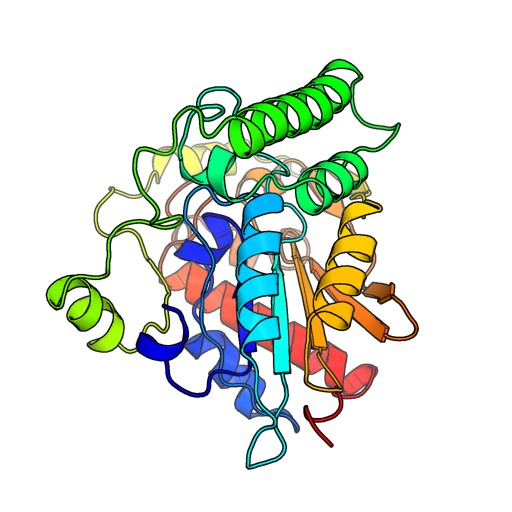CA . SER A 1 112 ? 15.734 4.738 3.689 1.00 87.50 112 SER A CA 1
ATOM 852 C C . SER A 1 112 ? 16.398 3.584 4.444 1.00 87.50 112 SER A C 1
ATOM 854 O O . SER A 1 112 ? 16.305 3.527 5.668 1.00 87.50 112 SER A O 1
ATOM 856 N N . SER A 1 113 ? 17.133 2.712 3.746 1.00 84.50 113 SER A N 1
ATOM 857 C CA . SER A 1 113 ? 17.975 1.673 4.363 1.00 84.50 113 SER A CA 1
ATOM 858 C C . SER A 1 113 ? 19.432 1.782 3.940 1.00 84.50 113 SER A C 1
ATOM 860 O O . SER A 1 113 ? 19.745 2.347 2.895 1.00 84.50 113 SER A O 1
ATOM 862 N N . LEU A 1 114 ? 20.345 1.215 4.735 1.00 81.06 114 LEU A N 1
ATOM 863 C CA . LEU A 1 114 ? 21.776 1.182 4.405 1.00 81.06 114 LEU A CA 1
ATOM 864 C C . LEU A 1 114 ? 22.084 0.388 3.125 1.00 81.06 114 LEU A C 1
ATOM 866 O O . LEU A 1 114 ? 23.128 0.627 2.523 1.00 81.06 114 LEU A O 1
ATOM 870 N N . ALA A 1 115 ? 21.180 -0.502 2.705 1.00 81.19 115 ALA A N 1
ATOM 871 C CA . ALA A 1 115 ? 21.288 -1.266 1.466 1.00 81.19 115 ALA A CA 1
ATOM 872 C C . ALA A 1 115 ? 21.035 -0.413 0.208 1.00 81.19 115 ALA A C 1
ATOM 874 O O . ALA A 1 115 ? 21.446 -0.793 -0.886 1.00 81.19 115 ALA A O 1
ATOM 875 N N . MET A 1 116 ? 20.393 0.753 0.343 1.00 84.75 116 MET A N 1
ATOM 876 C CA . MET A 1 116 ? 20.149 1.650 -0.785 1.00 84.75 116 MET A CA 1
ATOM 877 C C . MET A 1 116 ? 21.417 2.417 -1.203 1.00 84.75 116 MET A C 1
ATOM 879 O O . MET A 1 116 ? 22.185 2.878 -0.341 1.00 84.75 116 MET A O 1
ATOM 883 N N . PRO A 1 117 ? 21.598 2.680 -2.514 1.00 87.56 117 PRO A N 1
ATOM 884 C CA . PRO A 1 117 ? 22.625 3.589 -3.005 1.00 87.56 117 PRO A CA 1
ATOM 885 C C . PRO A 1 117 ? 22.605 4.927 -2.261 1.00 87.56 117 PRO A C 1
ATOM 887 O O . PRO A 1 117 ? 21.545 5.476 -1.950 1.00 87.56 117 PRO A O 1
ATOM 890 N N . VAL A 1 118 ? 23.792 5.473 -1.978 1.00 84.81 118 VAL A N 1
ATOM 891 C CA . VAL A 1 118 ? 23.948 6.767 -1.288 1.00 84.81 118 VAL A CA 1
ATOM 892 C C . VAL A 1 118 ? 23.126 7.845 -1.996 1.00 84.81 118 VAL A C 1
ATOM 894 O O . VAL A 1 118 ? 22.330 8.525 -1.360 1.00 84.81 118 VAL A O 1
ATOM 897 N N . THR A 1 119 ? 23.224 7.938 -3.320 1.00 84.88 119 THR A N 1
ATOM 898 C CA . THR A 1 119 ? 22.463 8.902 -4.129 1.00 84.88 119 THR A CA 1
ATOM 899 C C . THR A 1 119 ? 20.954 8.806 -3.903 1.00 84.88 119 THR A C 1
ATOM 901 O O . THR A 1 119 ? 20.297 9.831 -3.744 1.00 84.88 119 THR A O 1
ATOM 904 N N . GLN A 1 120 ? 20.402 7.596 -3.799 1.00 83.75 120 GLN A N 1
ATOM 905 C CA . GLN A 1 120 ? 18.975 7.384 -3.560 1.00 83.75 120 GLN A CA 1
ATOM 906 C C . GLN A 1 120 ? 18.561 7.772 -2.134 1.00 83.75 120 GLN A C 1
ATOM 908 O O . GLN A 1 120 ? 17.520 8.401 -1.944 1.00 83.75 120 GLN A O 1
ATOM 913 N N . ARG A 1 121 ? 19.380 7.438 -1.128 1.00 84.25 121 ARG A N 1
ATOM 914 C CA . ARG A 1 121 ? 19.129 7.825 0.272 1.00 84.25 121 ARG A CA 1
ATOM 915 C C . ARG A 1 121 ? 19.135 9.337 0.449 1.00 84.25 121 ARG A C 1
ATOM 917 O O . ARG A 1 121 ? 18.204 9.906 1.015 1.00 84.25 121 ARG A O 1
ATOM 924 N N . TRP A 1 122 ? 20.181 9.983 -0.058 1.00 84.62 122 TRP A N 1
ATOM 925 C CA . TRP A 1 122 ? 20.335 11.431 0.016 1.00 84.62 122 TRP A CA 1
ATOM 926 C C . TRP A 1 122 ? 19.277 12.145 -0.818 1.00 84.62 122 TRP A C 1
ATOM 928 O O . TRP A 1 122 ? 18.717 13.127 -0.348 1.00 84.62 122 TRP A O 1
ATOM 938 N N . GLY A 1 123 ? 18.929 11.619 -1.995 1.00 85.38 123 GLY A N 1
ATOM 939 C CA . GLY A 1 123 ? 17.828 12.137 -2.805 1.00 85.38 123 GLY A CA 1
ATOM 940 C C . GLY A 1 123 ? 16.490 12.087 -2.068 1.00 85.38 123 GLY A C 1
ATOM 941 O O . GLY A 1 123 ? 15.751 13.067 -2.076 1.00 85.38 123 GLY A O 1
ATOM 942 N N . ARG A 1 124 ? 16.196 10.988 -1.357 1.00 87.50 124 ARG A N 1
ATOM 943 C CA . ARG A 1 124 ? 14.950 10.840 -0.592 1.00 87.50 124 ARG A CA 1
ATOM 944 C C . ARG A 1 124 ? 14.854 11.830 0.563 1.00 87.50 124 ARG A C 1
ATOM 946 O O . ARG A 1 124 ? 13.870 12.562 0.664 1.00 87.50 124 ARG A O 1
ATOM 953 N N . SER A 1 125 ? 15.871 11.857 1.418 1.00 86.31 125 SER A N 1
ATOM 954 C CA . SER A 1 125 ? 15.903 12.758 2.571 1.00 86.31 125 SER A CA 1
ATOM 955 C C . SER A 1 125 ? 16.010 14.220 2.136 1.00 86.31 125 SER A C 1
ATOM 957 O O . SER A 1 125 ? 15.326 15.073 2.688 1.00 86.31 125 SER A O 1
ATOM 959 N N . GLY A 1 126 ? 16.818 14.506 1.113 1.00 87.44 126 GLY A N 1
ATOM 960 C CA . GLY A 1 126 ? 16.988 15.838 0.538 1.00 87.44 126 GLY A CA 1
ATOM 961 C C . GLY A 1 126 ? 15.689 16.388 -0.040 1.00 87.44 126 GLY A C 1
ATOM 962 O O . GLY A 1 126 ? 15.310 17.506 0.297 1.00 87.44 126 GLY A O 1
ATOM 963 N N . PHE A 1 127 ? 14.960 15.585 -0.824 1.00 89.75 127 PHE A N 1
ATOM 964 C CA . PHE A 1 127 ? 13.631 15.957 -1.312 1.00 89.75 127 PHE A CA 1
ATOM 965 C C . PHE A 1 127 ? 12.678 16.248 -0.150 1.00 89.75 127 PHE A C 1
ATOM 967 O O . PHE A 1 127 ? 12.037 17.293 -0.136 1.00 89.75 127 PHE A O 1
ATOM 974 N N . ALA A 1 128 ? 12.611 15.359 0.847 1.00 89.38 128 ALA A N 1
ATOM 975 C CA . ALA A 1 128 ? 11.692 15.513 1.970 1.00 89.38 128 ALA A CA 1
ATOM 976 C C . ALA A 1 128 ? 11.983 16.774 2.803 1.00 89.38 128 ALA A C 1
ATOM 978 O O . ALA A 1 128 ? 11.056 17.479 3.194 1.00 89.38 128 ALA A O 1
ATOM 979 N N . MET A 1 129 ? 13.261 17.088 3.039 1.00 90.31 129 MET A N 1
ATOM 980 C CA . MET A 1 129 ? 13.671 18.322 3.715 1.00 90.31 129 MET A CA 1
ATOM 981 C C . MET A 1 129 ? 13.349 19.567 2.886 1.00 90.31 129 MET A C 1
ATOM 983 O O . MET A 1 129 ? 12.869 20.552 3.439 1.00 90.31 129 MET A O 1
ATOM 987 N N . ALA A 1 130 ? 13.588 19.529 1.572 1.00 89.44 130 ALA A N 1
ATOM 988 C CA . ALA A 1 130 ? 13.287 20.649 0.686 1.00 89.44 130 ALA A CA 1
ATOM 989 C C . ALA A 1 130 ? 11.775 20.918 0.610 1.00 89.44 130 ALA A C 1
ATOM 991 O O . ALA A 1 130 ? 11.354 22.055 0.803 1.00 89.44 130 ALA A O 1
ATOM 992 N N . ALA A 1 131 ? 10.960 19.876 0.414 1.00 87.69 131 ALA A N 1
ATOM 993 C CA . ALA A 1 131 ? 9.501 19.977 0.398 1.00 87.69 131 ALA A CA 1
ATOM 994 C C . ALA A 1 131 ? 8.957 20.524 1.727 1.00 87.69 131 ALA A C 1
ATOM 996 O O . ALA A 1 131 ? 8.101 21.402 1.726 1.00 87.69 131 ALA A O 1
ATOM 997 N N . MET A 1 132 ? 9.520 20.088 2.859 1.00 91.44 132 MET A N 1
ATOM 998 C CA . MET A 1 132 ? 9.173 20.619 4.179 1.00 91.44 132 MET A CA 1
ATOM 999 C C . MET A 1 132 ? 9.581 22.086 4.361 1.00 91.44 132 MET A C 1
ATOM 1001 O O . MET A 1 132 ? 8.835 22.871 4.941 1.00 91.44 132 MET A O 1
ATOM 1005 N N . GLY A 1 133 ? 10.747 22.490 3.854 1.00 89.44 133 GLY A N 1
ATOM 1006 C CA . GLY A 1 133 ? 11.138 23.899 3.835 1.00 89.44 133 GLY A CA 1
ATOM 1007 C C . GLY A 1 133 ? 10.131 24.750 3.058 1.00 89.44 133 GLY A C 1
ATOM 1008 O O . GLY A 1 133 ? 9.691 25.786 3.548 1.00 89.44 133 GLY A O 1
ATOM 1009 N N . LEU A 1 134 ? 9.709 24.278 1.881 1.00 86.69 134 LEU A N 1
ATOM 1010 C CA . LEU A 1 134 ? 8.689 24.942 1.065 1.00 86.69 134 LEU A CA 1
ATOM 1011 C C . LEU A 1 134 ? 7.323 24.989 1.764 1.00 86.69 134 LEU A C 1
ATOM 1013 O O . LEU A 1 134 ? 6.670 26.029 1.704 1.00 86.69 134 LEU A O 1
ATOM 1017 N N . HIS A 1 135 ? 6.938 23.914 2.465 1.00 86.31 135 HIS A N 1
ATOM 1018 C CA . HIS A 1 135 ? 5.726 23.840 3.287 1.00 86.31 135 HIS A CA 1
ATOM 1019 C C . HIS A 1 135 ? 5.680 24.977 4.313 1.00 86.31 135 HIS A C 1
ATOM 1021 O O . HIS A 1 135 ? 4.758 25.784 4.301 1.00 86.31 135 HIS A O 1
ATOM 1027 N N . TYR A 1 136 ? 6.708 25.107 5.157 1.00 86.12 136 TYR A N 1
ATOM 1028 C CA . TYR A 1 136 ? 6.732 26.133 6.208 1.00 86.12 136 TYR A CA 1
ATOM 1029 C C . TYR A 1 136 ? 6.911 27.560 5.683 1.00 86.12 136 TYR A C 1
ATOM 1031 O O . TYR A 1 136 ? 6.511 28.514 6.349 1.00 86.12 136 TYR A O 1
ATOM 1039 N N . LEU A 1 137 ? 7.508 27.720 4.501 1.00 85.31 137 LEU A N 1
ATOM 1040 C CA . LEU A 1 137 ? 7.633 29.017 3.841 1.00 85.31 137 LEU A CA 1
ATOM 1041 C C . LEU A 1 137 ? 6.390 29.387 3.017 1.00 85.31 137 LEU A C 1
ATOM 1043 O O . LEU A 1 137 ? 6.348 30.490 2.473 1.00 85.31 137 LEU A O 1
ATOM 1047 N N . ASN A 1 138 ? 5.392 28.499 2.914 1.00 75.12 138 ASN A N 1
ATOM 1048 C CA . ASN A 1 138 ? 4.195 28.676 2.087 1.00 75.12 138 ASN A CA 1
ATOM 1049 C C . ASN A 1 138 ? 4.507 28.961 0.599 1.00 75.12 138 ASN A C 1
ATOM 1051 O O . ASN A 1 138 ? 3.694 29.545 -0.120 1.00 75.12 138 ASN A O 1
ATOM 1055 N N . ILE A 1 139 ? 5.687 28.566 0.110 1.00 71.56 139 ILE A N 1
ATOM 1056 C CA . ILE A 1 139 ? 6.121 28.838 -1.266 1.00 71.56 139 ILE A CA 1
ATOM 1057 C C . ILE A 1 139 ? 5.484 27.802 -2.190 1.00 71.56 139 ILE A C 1
ATOM 1059 O O . ILE A 1 139 ? 5.766 26.616 -2.067 1.00 71.56 139 ILE A O 1
ATOM 1063 N N . GLY A 1 140 ? 4.667 28.253 -3.146 1.00 57.31 140 GLY A N 1
ATOM 1064 C CA . GLY A 1 140 ? 4.021 27.381 -4.138 1.00 57.31 140 GLY A CA 1
ATOM 1065 C C . GLY A 1 140 ? 2.654 26.825 -3.717 1.00 57.31 140 GLY A C 1
ATOM 1066 O O . GLY A 1 140 ? 2.041 26.084 -4.486 1.00 57.31 140 GLY A O 1
ATOM 1067 N N . MET A 1 141 ? 2.125 27.227 -2.555 1.00 61.59 141 MET A N 1
ATOM 1068 C CA . MET A 1 141 ? 0.735 26.958 -2.165 1.00 61.59 141 MET A CA 1
ATOM 1069 C C . MET A 1 141 ? -0.225 27.886 -2.925 1.00 61.59 141 MET A C 1
ATOM 1071 O O . MET A 1 141 ? -0.778 28.834 -2.377 1.00 61.59 141 MET A O 1
ATOM 1075 N N . LEU A 1 142 ? -0.410 27.635 -4.221 1.00 54.91 142 LEU A N 1
ATOM 1076 C CA . LEU A 1 142 ? -1.378 28.372 -5.046 1.00 54.91 142 LEU A CA 1
ATOM 1077 C C . LEU A 1 142 ? -2.832 27.926 -4.792 1.00 54.91 142 LEU A C 1
ATOM 1079 O O . LEU A 1 142 ? -3.762 28.517 -5.333 1.00 54.91 142 LEU A O 1
ATOM 1083 N N . SER A 1 143 ? -3.034 26.889 -3.972 1.00 52.47 143 SER A N 1
ATOM 1084 C CA . SER A 1 143 ? -4.342 26.359 -3.592 1.00 52.47 143 SER A CA 1
ATOM 1085 C C . SER A 1 143 ? -4.282 25.694 -2.213 1.00 52.47 143 SER A C 1
ATOM 1087 O O . SER A 1 143 ? -3.326 24.977 -1.910 1.00 52.47 143 SER A O 1
ATOM 1089 N N . SER A 1 144 ? -5.321 25.893 -1.395 1.00 50.41 144 SER A N 1
ATOM 1090 C CA . SER A 1 144 ? -5.552 25.130 -0.157 1.00 50.41 144 SER A CA 1
ATOM 1091 C C . SER A 1 144 ? -6.051 23.704 -0.426 1.00 50.41 144 SER A C 1
ATOM 1093 O O . SER A 1 144 ? -6.144 22.891 0.494 1.00 50.41 144 SER A O 1
ATOM 1095 N N . LEU A 1 145 ? -6.371 23.381 -1.685 1.00 46.25 145 LEU A N 1
ATOM 1096 C CA . LEU A 1 145 ? -6.783 22.047 -2.102 1.00 46.25 145 LEU A CA 1
ATOM 1097 C C . LEU A 1 145 ? -5.542 21.172 -2.289 1.00 46.25 145 LEU A C 1
ATOM 1099 O O . LEU A 1 145 ? -4.806 21.295 -3.267 1.00 46.25 145 LEU A O 1
ATOM 1103 N N . ILE A 1 146 ? -5.323 20.276 -1.327 1.00 52.50 146 ILE A N 1
ATOM 1104 C CA . ILE A 1 146 ? -4.245 19.277 -1.358 1.00 52.50 146 ILE A CA 1
ATOM 1105 C C . ILE A 1 146 ? -4.481 18.265 -2.488 1.00 52.50 146 ILE A C 1
ATOM 1107 O O . ILE A 1 146 ? -3.536 17.879 -3.166 1.00 52.50 146 ILE A O 1
ATOM 1111 N N . PHE A 1 147 ? -5.741 17.918 -2.760 1.00 53.94 147 PHE A N 1
ATOM 1112 C CA . PHE A 1 147 ? -6.161 17.040 -3.851 1.00 53.94 147 PHE A CA 1
ATOM 1113 C C . PHE A 1 147 ? -7.162 17.803 -4.735 1.00 53.94 147 PHE A C 1
ATOM 1115 O O . PHE A 1 147 ? -8.088 18.424 -4.217 1.00 53.94 147 PHE A O 1
ATOM 1122 N N . SER A 1 148 ? -6.933 17.836 -6.053 1.00 48.91 148 SER A N 1
ATOM 1123 C CA . SER A 1 148 ? -7.785 18.527 -7.040 1.00 48.91 148 SER A CA 1
ATOM 1124 C C . SER A 1 148 ? -8.496 17.519 -7.954 1.00 48.91 148 SER A C 1
ATOM 1126 O O . SER A 1 148 ? -7.881 16.498 -8.262 1.00 48.91 148 SER A O 1
ATOM 1128 N N . PRO A 1 149 ? -9.711 17.820 -8.463 1.00 44.31 149 PRO A N 1
ATOM 1129 C CA . PRO A 1 149 ? -10.520 19.015 -8.200 1.00 44.31 149 PRO A CA 1
ATOM 1130 C C . PRO A 1 149 ? -11.463 18.822 -6.996 1.00 44.31 149 PRO A C 1
ATOM 1132 O O . PRO A 1 149 ? -11.661 17.706 -6.522 1.00 44.31 149 PRO A O 1
ATOM 1135 N N . SER A 1 150 ? -12.110 19.900 -6.533 1.00 43.03 150 SER A N 1
ATOM 1136 C CA . SER A 1 150 ? -13.399 19.753 -5.846 1.00 43.03 150 SER A CA 1
ATOM 1137 C C . SER A 1 150 ? -14.306 18.982 -6.800 1.00 43.03 150 SER A C 1
ATOM 1139 O O . SER A 1 150 ? -14.608 19.502 -7.877 1.00 43.03 150 SER A O 1
ATOM 1141 N N . LEU A 1 151 ? -14.633 17.736 -6.466 1.00 41.53 151 LEU A N 1
ATOM 1142 C CA . LEU A 1 151 ? -15.383 16.836 -7.336 1.00 41.53 151 LEU A CA 1
ATOM 1143 C C . LEU A 1 151 ? -16.620 17.569 -7.867 1.00 41.53 151 LEU A C 1
ATOM 1145 O O . LEU A 1 151 ? -17.508 17.941 -7.099 1.00 41.53 151 LEU A O 1
ATOM 1149 N N . ASN A 1 152 ? -16.636 17.875 -9.170 1.00 42.09 152 ASN A N 1
ATOM 1150 C CA . ASN A 1 152 ? -17.822 18.466 -9.771 1.00 42.09 152 ASN A CA 1
ATOM 1151 C C . ASN A 1 152 ? -18.929 17.401 -9.767 1.00 42.09 152 ASN A C 1
ATOM 1153 O O . ASN A 1 152 ? -18.652 16.199 -9.735 1.00 42.09 152 ASN A O 1
ATOM 1157 N N . ALA A 1 153 ? -20.187 17.840 -9.775 1.00 45.16 153 ALA A N 1
ATOM 1158 C CA . ALA A 1 153 ? -21.334 16.939 -9.696 1.00 45.16 153 ALA A CA 1
ATOM 1159 C C . ALA A 1 153 ? -21.302 15.834 -10.768 1.00 45.16 153 ALA A C 1
ATOM 1161 O O . ALA A 1 153 ? -21.768 14.737 -10.512 1.00 45.16 153 ALA A O 1
ATOM 1162 N N . GLU A 1 154 ? -20.698 16.096 -11.927 1.00 47.75 154 GLU A N 1
ATOM 1163 C CA . GLU A 1 154 ? -20.549 15.153 -13.040 1.00 47.75 154 GLU A CA 1
ATOM 1164 C C . GLU A 1 154 ? -19.504 14.054 -12.766 1.00 47.75 154 GLU A C 1
ATOM 1166 O O . GLU A 1 154 ? -19.739 12.883 -13.047 1.00 47.75 154 GLU A O 1
ATOM 1171 N N . THR A 1 155 ? -18.378 14.396 -12.131 1.00 49.75 155 THR A N 1
ATOM 1172 C CA . THR A 1 155 ? -17.382 13.419 -11.671 1.00 49.75 155 THR A CA 1
ATOM 1173 C C . THR A 1 155 ? -17.949 12.594 -10.521 1.00 49.75 155 THR A C 1
ATOM 1175 O O . THR A 1 155 ? -17.802 11.375 -10.534 1.00 49.75 155 THR A O 1
ATOM 1178 N N . MET A 1 156 ? -18.659 13.237 -9.584 1.00 49.19 156 MET A N 1
ATOM 1179 C CA . MET A 1 156 ? -19.391 12.551 -8.516 1.00 49.19 156 MET A CA 1
ATOM 1180 C C . MET A 1 156 ? -20.418 11.578 -9.085 1.00 49.19 156 MET A C 1
ATOM 1182 O O . MET A 1 156 ? -20.406 10.419 -8.699 1.00 49.19 156 MET A O 1
ATOM 1186 N N . LEU A 1 157 ? -21.248 12.025 -10.033 1.00 50.25 157 LEU A N 1
ATOM 1187 C CA . LEU A 1 157 ? -22.220 11.187 -10.729 1.00 50.25 157 LEU A CA 1
ATOM 1188 C C . LEU A 1 157 ? -21.519 10.018 -11.418 1.00 50.25 157 LEU A C 1
ATOM 1190 O O . LEU A 1 157 ? -21.882 8.891 -11.154 1.00 50.25 157 LEU A O 1
ATOM 1194 N N . SER A 1 158 ? -20.430 10.218 -12.163 1.00 51.22 158 SER A N 1
ATOM 1195 C CA . SER A 1 158 ? -19.721 9.087 -12.790 1.00 51.22 158 SER A CA 1
ATOM 1196 C C . SER A 1 158 ? -19.114 8.088 -11.787 1.00 51.22 158 SER A C 1
ATOM 1198 O O . SER A 1 158 ? -18.980 6.901 -12.088 1.00 51.22 158 SER A O 1
ATOM 1200 N N . GLN A 1 159 ? -18.727 8.559 -10.596 1.00 46.28 159 GLN A N 1
ATOM 1201 C CA . GLN A 1 159 ? -18.143 7.739 -9.532 1.00 46.28 159 GLN A CA 1
ATOM 1202 C C . GLN A 1 159 ? -19.212 6.985 -8.728 1.00 46.28 159 GLN A C 1
ATOM 1204 O O . GLN A 1 159 ? -18.926 5.895 -8.224 1.00 46.28 159 GLN A O 1
ATOM 1209 N N . THR A 1 160 ? -20.429 7.533 -8.629 1.00 49.12 160 THR A N 1
ATOM 1210 C CA . THR A 1 160 ? -21.563 6.940 -7.902 1.00 49.12 160 THR A CA 1
ATOM 1211 C C . THR A 1 160 ? -22.568 6.206 -8.797 1.00 49.12 160 THR A C 1
ATOM 1213 O O . THR A 1 160 ? -23.232 5.297 -8.311 1.00 49.12 160 THR A O 1
ATOM 1216 N N . GLU A 1 161 ? -22.649 6.519 -10.094 1.00 49.06 161 GLU A N 1
ATOM 1217 C CA . GLU A 1 161 ? -23.554 5.889 -11.075 1.00 49.06 161 GLU A CA 1
ATOM 1218 C C . GLU A 1 161 ? -23.227 4.405 -11.300 1.00 49.06 161 GLU A C 1
ATOM 1220 O O . GLU A 1 161 ? -24.132 3.612 -11.547 1.00 49.06 161 GLU A O 1
ATOM 1225 N N . ASP A 1 162 ? -21.954 4.018 -11.154 1.00 54.22 162 ASP A N 1
ATOM 1226 C CA . ASP A 1 162 ? -21.464 2.651 -11.388 1.00 54.22 162 ASP A CA 1
ATOM 1227 C C . ASP A 1 162 ? -21.055 1.899 -10.092 1.00 54.22 162 ASP A C 1
ATOM 1229 O O . ASP A 1 162 ? -20.454 0.820 -10.176 1.00 54.22 162 ASP A O 1
ATOM 1233 N N . ASP A 1 163 ? -21.318 2.465 -8.903 1.00 65.94 163 ASP A N 1
ATOM 1234 C CA . ASP A 1 163 ? -20.898 1.937 -7.585 1.00 65.94 163 ASP A CA 1
ATOM 1235 C C . ASP A 1 163 ? -19.425 1.468 -7.552 1.00 65.94 163 ASP A C 1
ATOM 1237 O O . ASP A 1 163 ? -19.077 0.365 -7.133 1.00 65.94 163 ASP A O 1
ATOM 1241 N N . ARG A 1 164 ? -18.506 2.280 -8.082 1.00 66.75 164 ARG A N 1
ATOM 1242 C CA . ARG A 1 164 ? -17.084 1.894 -8.178 1.00 66.75 164 ARG A CA 1
ATOM 1243 C C . ARG A 1 164 ? -16.288 2.190 -6.915 1.00 66.75 164 ARG A C 1
ATOM 1245 O O . ARG A 1 164 ? -15.118 1.828 -6.866 1.00 66.75 164 ARG A O 1
ATOM 1252 N N . ARG A 1 165 ? -16.902 2.850 -5.924 1.00 74.88 165 ARG A N 1
ATOM 1253 C CA . ARG A 1 165 ? -16.322 3.192 -4.610 1.00 74.88 165 ARG A CA 1
ATOM 1254 C C . ARG A 1 165 ? -14.856 3.638 -4.714 1.00 74.88 165 ARG A C 1
ATOM 1256 O O . ARG A 1 165 ? -13.985 3.111 -4.034 1.00 74.88 165 ARG A O 1
ATOM 1263 N N . GLY A 1 166 ? -14.590 4.578 -5.626 1.00 69.94 166 GLY A N 1
ATOM 1264 C CA . GLY A 1 166 ? -13.262 5.167 -5.845 1.00 69.94 166 GLY A CA 1
ATOM 1265 C C . GLY A 1 166 ? -12.326 4.417 -6.805 1.00 69.94 166 GLY A C 1
ATOM 1266 O O . GLY A 1 166 ? -11.200 4.853 -7.008 1.00 69.94 166 GLY A O 1
ATOM 1267 N N . LEU A 1 167 ? -12.745 3.308 -7.429 1.00 73.75 167 LEU A N 1
ATOM 1268 C CA . LEU A 1 167 ? -11.950 2.668 -8.483 1.00 73.75 167 LEU A CA 1
ATOM 1269 C C . LEU A 1 167 ? -11.912 3.550 -9.741 1.00 73.75 167 LEU A C 1
ATOM 1271 O O . LEU A 1 167 ? -12.900 3.679 -10.476 1.00 73.75 167 LEU A O 1
ATOM 1275 N N . HIS A 1 168 ? -10.729 4.087 -10.028 1.00 71.75 168 HIS A N 1
ATOM 1276 C CA . HIS A 1 168 ? -10.450 4.900 -11.202 1.00 71.75 168 HIS A CA 1
ATOM 1277 C C . HIS A 1 168 ? -9.790 4.050 -12.285 1.00 71.75 168 HIS A C 1
ATOM 1279 O O . HIS A 1 168 ? -8.580 4.059 -12.465 1.00 71.75 168 HIS A O 1
ATOM 1285 N N . LEU A 1 169 ? -10.595 3.317 -13.054 1.00 67.06 169 LEU A N 1
ATOM 1286 C CA . LEU A 1 169 ? -10.104 2.784 -14.324 1.00 67.06 169 LEU A CA 1
ATOM 1287 C C . LEU A 1 169 ? -9.955 3.961 -15.288 1.00 67.06 169 LEU A C 1
ATOM 1289 O O . LEU A 1 169 ? -10.969 4.529 -15.703 1.00 67.06 169 LEU A O 1
ATOM 1293 N N . GLU A 1 170 ? -8.720 4.338 -15.626 1.00 60.78 170 GLU A N 1
ATOM 1294 C CA . GLU A 1 170 ? -8.461 5.338 -16.662 1.00 60.78 170 GLU A CA 1
ATOM 1295 C C . GLU A 1 170 ? -9.197 4.926 -17.947 1.00 60.78 170 GLU A C 1
ATOM 1297 O O . GLU A 1 170 ? -8.870 3.941 -18.614 1.00 60.78 170 GLU A O 1
ATOM 1302 N N . ARG A 1 171 ? -10.272 5.653 -18.273 1.00 49.72 171 ARG A N 1
ATOM 1303 C CA . ARG A 1 171 ? -10.973 5.488 -19.543 1.00 49.72 171 ARG A CA 1
ATOM 1304 C C . ARG A 1 171 ? -10.089 6.113 -20.622 1.00 49.72 171 ARG A C 1
ATOM 1306 O O . ARG A 1 171 ? -9.848 7.312 -20.583 1.00 49.72 171 ARG A O 1
ATOM 1313 N N . ALA A 1 172 ? -9.739 5.311 -21.627 1.00 45.84 172 ALA A N 1
ATOM 1314 C CA . ALA A 1 172 ? -9.336 5.760 -22.964 1.00 45.84 172 ALA A CA 1
ATOM 1315 C C . ALA A 1 172 ? -7.848 6.051 -23.247 1.00 45.84 172 ALA A C 1
ATOM 1317 O O . ALA A 1 172 ? -7.540 6.967 -24.007 1.00 45.84 172 ALA A O 1
ATOM 1318 N N . LEU A 1 173 ? -6.936 5.188 -22.803 1.00 53.38 173 LEU A N 1
ATOM 1319 C CA . LEU A 1 173 ? -5.733 4.911 -23.597 1.00 53.38 173 LEU A CA 1
ATOM 1320 C C . LEU A 1 173 ? -5.860 3.511 -24.208 1.00 53.38 173 LEU A C 1
ATOM 1322 O O . LEU A 1 173 ? -6.444 2.609 -23.605 1.00 53.38 173 LEU A O 1
ATOM 1326 N N . ALA A 1 174 ? -5.417 3.335 -25.453 1.00 60.69 174 ALA A N 1
ATOM 1327 C CA . ALA A 1 174 ? -5.328 1.992 -26.015 1.00 60.69 174 ALA A CA 1
ATOM 1328 C C . ALA A 1 174 ? -4.316 1.213 -25.157 1.00 60.69 174 ALA A C 1
ATOM 1330 O O . ALA A 1 174 ? -3.227 1.749 -24.942 1.00 60.69 174 ALA A O 1
ATOM 1331 N N . PRO A 1 175 ? -4.655 0.016 -24.641 1.00 68.25 175 PRO A N 1
ATOM 1332 C CA . PRO A 1 175 ? -3.719 -0.753 -23.829 1.00 68.25 175 PRO A CA 1
ATOM 1333 C C . PRO A 1 175 ? -2.405 -0.943 -24.593 1.00 68.25 175 PRO A C 1
ATOM 1335 O O . PRO A 1 175 ? -2.431 -1.199 -25.803 1.00 68.25 175 PRO A O 1
ATOM 1338 N N . ASP A 1 176 ? -1.262 -0.830 -23.908 1.00 75.94 176 ASP A N 1
ATOM 1339 C CA . ASP A 1 176 ? 0.052 -1.074 -24.512 1.00 75.94 176 ASP A CA 1
ATOM 1340 C C . ASP A 1 176 ? 0.303 -2.580 -24.648 1.00 75.94 176 ASP A C 1
ATOM 1342 O O . ASP A 1 176 ? 1.192 -3.187 -24.045 1.00 75.94 176 ASP A O 1
ATOM 1346 N N . THR A 1 177 ? -0.510 -3.210 -25.491 1.00 71.62 177 THR A N 1
ATOM 1347 C CA . THR A 1 177 ? -0.441 -4.645 -25.756 1.00 71.62 177 THR A CA 1
ATOM 1348 C C . THR A 1 177 ? 0.911 -5.046 -26.338 1.00 71.62 177 THR A C 1
ATOM 1350 O O . THR A 1 177 ? 1.347 -6.178 -26.149 1.00 71.62 177 THR A O 1
ATOM 1353 N N . ASN A 1 178 ? 1.595 -4.131 -27.036 1.00 73.44 178 ASN A N 1
ATOM 1354 C CA . ASN A 1 178 ? 2.901 -4.385 -27.638 1.00 73.44 178 ASN A CA 1
ATOM 1355 C C . ASN A 1 178 ? 4.027 -4.361 -26.598 1.00 73.44 178 ASN A C 1
ATOM 1357 O O . ASN A 1 178 ? 4.904 -5.225 -26.651 1.00 73.44 178 ASN A O 1
ATOM 1361 N N . GLY A 1 179 ? 4.013 -3.406 -25.664 1.00 77.62 179 GLY A N 1
ATOM 1362 C CA . GLY A 1 179 ? 4.936 -3.363 -24.531 1.00 77.62 179 GLY A CA 1
ATOM 1363 C C . GLY A 1 179 ? 4.805 -4.610 -23.665 1.00 77.62 179 GLY A C 1
ATOM 1364 O O . GLY A 1 179 ? 5.790 -5.318 -23.450 1.00 77.62 179 GLY A O 1
ATOM 1365 N N . ILE A 1 180 ? 3.573 -4.968 -23.296 1.00 76.69 180 ILE A N 1
ATOM 1366 C CA . ILE A 1 180 ? 3.291 -6.170 -22.501 1.00 76.69 180 ILE A CA 1
ATOM 1367 C C . ILE A 1 180 ? 3.730 -7.443 -23.248 1.00 76.69 180 ILE A C 1
ATOM 1369 O O . ILE A 1 180 ? 4.415 -8.295 -22.681 1.00 76.69 180 ILE A O 1
ATOM 1373 N N . ALA A 1 181 ? 3.412 -7.576 -24.542 1.00 76.12 181 ALA A N 1
ATOM 1374 C CA . ALA A 1 181 ? 3.837 -8.733 -25.337 1.00 76.12 181 ALA A CA 1
ATOM 1375 C C . ALA A 1 181 ? 5.369 -8.864 -25.424 1.00 76.12 181 ALA A C 1
ATOM 1377 O O . ALA A 1 181 ? 5.896 -9.977 -25.379 1.00 76.12 181 ALA A O 1
ATOM 1378 N N . ARG A 1 182 ? 6.099 -7.744 -25.515 1.00 79.44 182 ARG A N 1
ATOM 1379 C CA . ARG A 1 182 ? 7.571 -7.743 -25.494 1.00 79.44 182 ARG A CA 1
ATOM 1380 C C . ARG A 1 182 ? 8.128 -8.171 -24.142 1.00 79.44 182 ARG A C 1
ATOM 1382 O O . ARG A 1 182 ? 9.081 -8.945 -24.120 1.00 79.44 182 ARG A O 1
ATOM 1389 N N . LEU A 1 183 ? 7.542 -7.705 -23.041 1.00 77.38 183 LEU A N 1
ATOM 1390 C CA . LEU A 1 183 ? 7.944 -8.127 -21.697 1.00 77.38 183 LEU A CA 1
ATOM 1391 C C . LEU A 1 183 ? 7.751 -9.640 -21.521 1.00 77.38 183 LEU A C 1
ATOM 1393 O O . LEU A 1 183 ? 8.648 -10.323 -21.041 1.00 77.38 183 LEU A O 1
ATOM 1397 N N . ILE A 1 184 ? 6.647 -10.199 -22.027 1.00 75.62 184 ILE A N 1
ATOM 1398 C CA . ILE A 1 184 ? 6.417 -11.655 -22.022 1.00 75.62 184 ILE A CA 1
ATOM 1399 C C . ILE A 1 184 ? 7.470 -12.397 -22.835 1.00 75.62 184 ILE A C 1
ATOM 1401 O O . ILE A 1 184 ? 7.973 -13.425 -22.387 1.00 75.62 184 ILE A O 1
ATOM 1405 N N . ALA A 1 185 ? 7.782 -11.906 -24.034 1.00 79.00 185 ALA A N 1
ATOM 1406 C CA . ALA A 1 185 ? 8.737 -12.559 -24.923 1.00 79.00 185 ALA A CA 1
ATOM 1407 C C . ALA A 1 185 ? 10.157 -12.595 -24.336 1.00 79.00 185 ALA A C 1
ATOM 1409 O O . ALA A 1 185 ? 10.899 -13.538 -24.599 1.00 79.00 185 ALA A O 1
ATOM 1410 N N . ASN A 1 186 ? 10.515 -11.591 -23.533 1.00 79.00 186 ASN A N 1
ATOM 1411 C CA . ASN A 1 186 ? 11.850 -11.440 -22.959 1.00 79.00 186 ASN A CA 1
ATOM 1412 C C . ASN A 1 186 ? 11.971 -11.950 -21.517 1.00 79.00 186 ASN A C 1
ATOM 1414 O O . ASN A 1 186 ? 13.068 -11.900 -20.961 1.00 79.00 186 ASN A O 1
ATOM 1418 N N . ARG A 1 187 ? 10.878 -12.437 -20.915 1.00 76.81 187 ARG A N 1
ATOM 1419 C CA . ARG A 1 187 ? 10.883 -12.855 -19.512 1.00 76.81 187 ARG A CA 1
ATOM 1420 C C . ARG A 1 187 ? 11.890 -13.990 -19.274 1.00 76.81 187 ARG A C 1
ATOM 1422 O O . ARG A 1 187 ? 11.973 -14.922 -20.087 1.00 76.81 187 ARG A O 1
ATOM 1429 N N . PRO A 1 188 ? 12.616 -13.979 -18.148 1.00 78.56 188 PRO A N 1
ATOM 1430 C CA . PRO A 1 188 ? 13.460 -15.102 -17.779 1.00 78.56 188 PRO A CA 1
ATOM 1431 C C . PRO A 1 188 ? 12.609 -16.357 -17.538 1.00 78.56 188 PRO A C 1
ATOM 1433 O O . PRO A 1 188 ? 11.507 -16.300 -16.995 1.00 78.56 188 PRO A O 1
ATOM 1436 N N . VAL A 1 189 ? 13.141 -17.524 -17.915 1.00 78.25 189 VAL A N 1
ATOM 1437 C CA . VAL A 1 189 ? 12.481 -18.824 -17.670 1.00 78.25 189 VAL A CA 1
ATOM 1438 C C . VAL A 1 189 ? 12.329 -19.091 -16.168 1.00 78.25 189 VAL A C 1
ATOM 1440 O O . VAL A 1 189 ? 11.366 -19.723 -15.743 1.00 78.25 189 VAL A O 1
ATOM 1443 N N . GLN A 1 190 ? 13.277 -18.596 -15.369 1.00 78.88 190 GLN A N 1
ATOM 1444 C CA . GLN A 1 190 ? 13.220 -18.598 -13.913 1.00 78.88 190 GLN A CA 1
ATOM 1445 C C . GLN A 1 190 ? 13.582 -17.198 -13.406 1.00 78.88 190 GLN A C 1
ATOM 1447 O O . GLN A 1 190 ? 14.747 -16.808 -13.525 1.00 78.88 190 GLN A O 1
ATOM 1452 N N . PRO A 1 191 ? 12.620 -16.432 -12.868 1.00 80.56 191 PRO A N 1
ATOM 1453 C CA . PRO A 1 191 ? 12.920 -15.139 -12.271 1.00 80.56 191 PRO A CA 1
ATOM 1454 C C . PRO A 1 191 ? 13.803 -15.305 -11.036 1.00 80.56 191 PRO A C 1
ATOM 1456 O O . PRO A 1 191 ? 13.640 -16.238 -10.244 1.00 80.56 191 PRO A O 1
ATOM 1459 N N . ALA A 1 192 ? 14.738 -14.374 -10.850 1.00 85.81 192 ALA A N 1
ATOM 1460 C CA . ALA A 1 192 ? 15.531 -14.332 -9.632 1.00 85.81 192 ALA A CA 1
ATOM 1461 C C . ALA A 1 192 ? 14.627 -13.971 -8.447 1.00 85.81 192 ALA A C 1
ATOM 1463 O O . ALA A 1 192 ? 13.846 -13.024 -8.525 1.00 85.81 192 ALA A O 1
ATOM 1464 N N . VAL A 1 193 ? 14.746 -14.702 -7.337 1.00 90.00 193 VAL A N 1
ATOM 1465 C CA . VAL A 1 193 ? 14.054 -14.361 -6.089 1.00 90.00 193 VAL A CA 1
ATOM 1466 C C . VAL A 1 193 ? 15.007 -13.567 -5.211 1.00 90.00 193 VAL A C 1
ATOM 1468 O O . VAL A 1 193 ? 15.968 -14.104 -4.660 1.00 90.00 193 VAL A O 1
ATOM 1471 N N . ALA A 1 194 ? 14.726 -12.281 -5.061 1.00 90.88 194 ALA A N 1
ATOM 1472 C CA . ALA A 1 194 ? 15.428 -11.397 -4.153 1.00 90.88 194 ALA A CA 1
ATOM 1473 C C . ALA A 1 194 ? 14.596 -11.143 -2.894 1.00 90.88 194 ALA A C 1
ATOM 1475 O O . ALA A 1 194 ? 13.365 -11.103 -2.908 1.00 90.88 194 ALA A O 1
ATOM 1476 N N . LYS A 1 195 ? 15.282 -10.934 -1.771 1.00 90.44 195 LYS A N 1
ATOM 1477 C CA . LYS A 1 195 ? 14.622 -10.544 -0.527 1.00 90.44 195 LYS A CA 1
ATOM 1478 C C . LYS A 1 195 ? 14.135 -9.097 -0.640 1.00 90.44 195 LYS A C 1
ATOM 1480 O O . LYS A 1 195 ? 14.933 -8.184 -0.842 1.00 90.44 195 LYS A O 1
ATOM 1485 N N . GLY A 1 196 ? 12.829 -8.903 -0.505 1.00 90.25 196 GLY A N 1
ATOM 1486 C CA . GLY A 1 196 ? 12.200 -7.605 -0.321 1.00 90.25 196 GLY A CA 1
ATOM 1487 C C . GLY A 1 196 ? 12.504 -7.043 1.067 1.00 90.25 196 GLY A C 1
ATOM 1488 O O . GLY A 1 196 ? 12.676 -7.782 2.040 1.00 90.25 196 GLY A O 1
ATOM 1489 N N . GLU A 1 197 ? 12.596 -5.721 1.162 1.00 90.62 197 GLU A N 1
ATOM 1490 C CA . GLU A 1 197 ? 12.920 -5.043 2.414 1.00 90.62 197 GLU A CA 1
ATOM 1491 C C . GLU A 1 197 ? 11.677 -4.379 3.011 1.00 90.62 197 GLU A C 1
ATOM 1493 O O . GLU A 1 197 ? 11.099 -3.469 2.416 1.00 90.62 197 GLU A O 1
ATOM 1498 N N . VAL A 1 198 ? 11.294 -4.796 4.222 1.00 94.56 198 VAL A N 1
ATOM 1499 C CA . VAL A 1 198 ? 10.356 -4.031 5.047 1.00 94.56 198 VAL A CA 1
ATOM 1500 C C . VAL A 1 198 ? 11.153 -3.012 5.854 1.00 94.56 198 VAL A C 1
ATOM 1502 O O . VAL A 1 198 ? 11.809 -3.315 6.846 1.00 94.56 198 VAL A O 1
ATOM 1505 N N . LEU A 1 199 ? 11.087 -1.772 5.395 1.00 95.06 199 LEU A N 1
ATOM 1506 C CA . LEU A 1 199 ? 11.761 -0.619 5.980 1.00 95.06 199 LEU A CA 1
ATOM 1507 C C . LEU A 1 199 ? 11.095 -0.148 7.277 1.00 95.06 199 LEU A C 1
ATOM 1509 O O . LEU A 1 199 ? 9.889 -0.314 7.456 1.00 95.06 199 LEU A O 1
ATOM 1513 N N . ARG A 1 200 ? 11.860 0.550 8.126 1.00 95.69 200 ARG A N 1
ATOM 1514 C CA . ARG A 1 200 ? 11.374 1.156 9.381 1.00 95.69 200 ARG A CA 1
ATOM 1515 C C . ARG A 1 200 ? 10.162 2.072 9.171 1.00 95.69 200 ARG A C 1
ATOM 1517 O O . ARG A 1 200 ? 9.286 2.123 10.027 1.00 95.69 200 ARG A O 1
ATOM 1524 N N . GLY A 1 201 ? 10.097 2.753 8.026 1.00 95.94 201 GLY A N 1
ATOM 1525 C CA . GLY A 1 201 ? 8.962 3.590 7.641 1.00 95.94 201 GLY A CA 1
ATOM 1526 C C . GLY A 1 201 ? 7.621 2.849 7.646 1.00 95.94 201 GLY A C 1
ATOM 1527 O O . GLY A 1 201 ? 6.627 3.444 8.043 1.00 95.94 201 GLY A O 1
ATOM 1528 N N . HIS A 1 202 ? 7.589 1.551 7.316 1.00 97.75 202 HIS A N 1
ATOM 1529 C CA . HIS A 1 202 ? 6.349 0.766 7.352 1.00 97.75 202 HIS A CA 1
ATOM 1530 C C . HIS A 1 202 ? 5.824 0.593 8.779 1.00 97.75 202 HIS A C 1
ATOM 1532 O O . HIS A 1 202 ? 4.633 0.757 9.020 1.00 97.75 202 HIS A O 1
ATOM 1538 N N . PHE A 1 203 ? 6.711 0.317 9.736 1.00 98.06 203 PHE A N 1
ATOM 153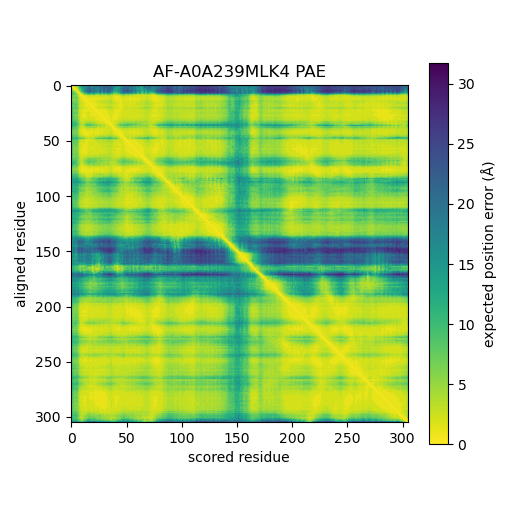9 C CA . PHE A 1 203 ? 6.357 0.189 11.152 1.00 98.06 203 PHE A CA 1
ATOM 1540 C C . PHE A 1 203 ? 5.876 1.534 11.706 1.00 98.06 203 PHE A C 1
ATOM 1542 O O . PHE A 1 203 ? 4.795 1.627 12.280 1.00 98.06 203 PHE A O 1
ATOM 1549 N N . ALA A 1 204 ? 6.641 2.597 11.445 1.00 97.50 204 ALA A N 1
ATOM 1550 C CA . ALA A 1 204 ? 6.321 3.940 11.916 1.00 97.50 204 ALA A CA 1
ATOM 1551 C C . ALA A 1 204 ? 5.030 4.507 11.300 1.00 97.50 204 ALA A C 1
ATOM 1553 O O . ALA A 1 204 ? 4.354 5.308 11.943 1.00 97.50 204 ALA A O 1
ATOM 1554 N N . LEU A 1 205 ? 4.678 4.117 10.069 1.00 97.50 205 LEU A N 1
ATOM 1555 C CA . LEU A 1 205 ? 3.402 4.488 9.460 1.00 97.50 205 LEU A CA 1
ATOM 1556 C C . LEU A 1 205 ? 2.236 3.889 10.253 1.00 97.50 205 LEU A C 1
ATOM 1558 O O . LEU A 1 205 ? 1.339 4.630 10.642 1.00 97.50 205 LEU A O 1
ATOM 1562 N N . ILE A 1 206 ? 2.281 2.590 10.560 1.00 98.06 206 ILE A N 1
ATOM 1563 C CA . ILE A 1 206 ? 1.240 1.926 11.359 1.00 98.06 206 ILE A CA 1
ATOM 1564 C C . ILE A 1 206 ? 1.121 2.574 12.743 1.00 98.06 206 ILE A C 1
ATOM 1566 O O . ILE A 1 206 ? 0.018 2.918 13.159 1.00 98.06 206 ILE A O 1
ATOM 1570 N N . GLU A 1 207 ? 2.242 2.820 13.428 1.00 97.62 207 GLU A N 1
ATOM 1571 C CA . GLU A 1 207 ? 2.248 3.508 14.729 1.00 97.62 207 GLU A CA 1
ATOM 1572 C C . GLU A 1 207 ? 1.580 4.890 14.655 1.00 97.62 207 GLU A C 1
ATOM 1574 O O . GLU A 1 207 ? 0.792 5.241 15.532 1.00 97.62 207 GLU A O 1
ATOM 1579 N N . GLN A 1 208 ? 1.852 5.666 13.599 1.00 96.88 208 GLN A N 1
ATOM 1580 C CA . GLN A 1 208 ? 1.230 6.979 13.405 1.00 96.88 208 GLN A CA 1
ATOM 1581 C C . GLN A 1 208 ? -0.274 6.891 13.150 1.00 96.88 208 GLN A C 1
ATOM 1583 O O . GLN A 1 208 ? -1.013 7.719 13.676 1.00 96.88 208 GLN A O 1
ATOM 1588 N N . LEU A 1 209 ? -0.731 5.917 12.359 1.00 97.12 209 LEU A N 1
ATOM 1589 C CA . LEU A 1 209 ? -2.155 5.739 12.070 1.00 97.12 209 LEU A CA 1
ATOM 1590 C C . LEU A 1 209 ? -2.923 5.278 13.312 1.00 97.12 209 LEU A C 1
ATOM 1592 O O . LEU A 1 209 ? -3.989 5.811 13.601 1.00 97.12 209 LEU A O 1
ATOM 1596 N N . VAL A 1 210 ? -2.352 4.355 14.090 1.00 96.12 210 VAL A N 1
ATOM 1597 C CA . VAL A 1 210 ? -2.925 3.932 15.375 1.00 96.12 210 VAL A CA 1
ATOM 1598 C C . VAL A 1 210 ? -3.004 5.107 16.349 1.00 96.12 210 VAL A C 1
ATOM 1600 O O . VAL A 1 210 ? -4.036 5.299 16.977 1.00 96.12 210 VAL A O 1
ATOM 1603 N N . ALA A 1 211 ? -1.943 5.911 16.461 1.00 95.62 211 ALA A N 1
ATOM 1604 C CA . ALA A 1 211 ? -1.910 7.050 17.379 1.00 95.62 211 ALA A CA 1
ATOM 1605 C C . ALA A 1 211 ? -2.869 8.186 16.987 1.00 95.62 211 ALA A C 1
ATOM 1607 O O . ALA A 1 211 ? -3.279 8.958 17.850 1.00 95.62 211 ALA A O 1
ATOM 1608 N N . ALA A 1 212 ? -3.193 8.316 15.699 1.00 93.94 212 ALA A N 1
ATOM 1609 C CA . ALA A 1 212 ? -4.095 9.346 15.194 1.00 93.94 212 ALA A CA 1
ATOM 1610 C C . ALA A 1 212 ? -5.576 8.939 15.262 1.00 93.94 212 ALA A C 1
ATOM 1612 O O . ALA A 1 212 ? -6.450 9.797 15.171 1.00 93.94 212 ALA A O 1
ATOM 1613 N N . SER A 1 213 ? -5.872 7.646 15.395 1.00 92.31 213 SER A N 1
ATOM 1614 C CA . SER A 1 213 ? -7.246 7.162 15.346 1.00 92.31 213 SER A CA 1
ATOM 1615 C C . SER A 1 213 ? -7.979 7.345 16.678 1.00 92.31 213 SER A C 1
ATOM 1617 O O . SER A 1 213 ? -7.435 6.992 17.726 1.00 92.31 213 SER A O 1
ATOM 1619 N N . PRO A 1 214 ? -9.231 7.838 16.663 1.00 90.00 214 PRO A N 1
ATOM 1620 C CA . PRO A 1 214 ? -10.070 7.910 17.852 1.00 90.00 214 PRO A CA 1
ATOM 1621 C C . PRO A 1 214 ? -10.755 6.571 18.174 1.00 90.00 214 PRO A C 1
ATOM 1623 O O . PRO A 1 214 ? -11.365 6.452 19.234 1.00 90.00 214 PRO A O 1
ATOM 1626 N N . VAL A 1 215 ? -10.678 5.572 17.283 1.00 90.06 215 VAL A N 1
ATOM 1627 C CA . VAL A 1 215 ? -11.291 4.252 17.479 1.00 90.06 215 VAL A CA 1
ATOM 1628 C C . VAL A 1 215 ? -10.259 3.202 17.876 1.00 90.06 215 VAL A C 1
ATOM 1630 O O . VAL A 1 215 ? -9.101 3.216 17.453 1.00 90.06 215 VAL A O 1
ATOM 1633 N N . HIS A 1 216 ? -10.696 2.243 18.686 1.00 89.38 216 HIS A N 1
ATOM 1634 C CA . HIS A 1 216 ? -9.903 1.064 19.012 1.00 89.38 216 HIS A CA 1
ATOM 1635 C C . HIS A 1 216 ? -10.023 -0.005 17.916 1.00 89.38 216 HIS A C 1
ATOM 1637 O O . HIS A 1 216 ? -10.926 0.033 17.085 1.00 89.38 216 HIS A O 1
ATOM 1643 N N . HIS A 1 217 ? -9.091 -0.962 17.929 1.00 90.88 217 HIS A N 1
ATOM 1644 C CA . HIS A 1 217 ? -9.089 -2.131 17.035 1.00 90.88 217 HIS A CA 1
ATOM 1645 C C . HIS A 1 217 ? -9.003 -1.843 15.523 1.00 90.88 217 HIS A C 1
ATOM 1647 O O . HIS A 1 217 ? -9.484 -2.623 14.708 1.00 90.88 217 HIS A O 1
ATOM 1653 N N . LEU A 1 218 ? -8.277 -0.788 15.123 1.00 93.38 218 LEU A N 1
ATOM 1654 C CA . LEU A 1 218 ? -7.848 -0.658 13.727 1.00 93.38 218 LEU A CA 1
ATOM 1655 C C . LEU A 1 218 ? -7.033 -1.874 13.269 1.00 93.38 218 LEU A C 1
ATOM 1657 O O . LEU A 1 218 ? -6.093 -2.307 13.952 1.00 93.38 218 LEU A O 1
ATOM 1661 N N . SER A 1 219 ? -7.385 -2.356 12.081 1.00 94.19 219 SER A N 1
ATOM 1662 C CA . SER A 1 219 ? -6.736 -3.456 11.377 1.00 94.19 219 SER A CA 1
ATOM 1663 C C . SER A 1 219 ? -5.984 -2.933 10.171 1.00 94.19 219 SER A C 1
ATOM 1665 O O . SER A 1 219 ? -6.446 -2.019 9.492 1.00 94.19 219 SER A O 1
ATOM 1667 N N . PHE A 1 220 ? -4.829 -3.522 9.886 1.00 97.31 220 PHE A N 1
ATOM 1668 C CA . PHE A 1 220 ? -3.963 -3.076 8.802 1.00 97.31 220 PHE A CA 1
ATOM 1669 C C . PHE A 1 220 ? -3.544 -4.258 7.948 1.00 97.31 220 PHE A C 1
ATOM 1671 O O . PHE A 1 220 ? -3.314 -5.346 8.469 1.00 97.31 220 PHE A O 1
ATOM 1678 N N . VAL A 1 221 ? -3.394 -4.025 6.650 1.00 97.94 221 VAL A N 1
ATOM 1679 C CA . VAL A 1 221 ? -2.827 -4.993 5.711 1.00 97.94 221 VAL A CA 1
ATOM 1680 C C . VAL A 1 221 ? -1.892 -4.241 4.785 1.00 97.94 221 VAL A C 1
ATOM 1682 O O . VAL A 1 221 ? -2.277 -3.231 4.196 1.00 97.94 221 VAL A O 1
ATOM 1685 N N . TYR A 1 222 ? -0.675 -4.746 4.632 1.00 98.50 222 TYR A N 1
ATOM 1686 C CA . TYR A 1 222 ? 0.212 -4.301 3.569 1.00 98.50 222 TYR A CA 1
ATOM 1687 C C . TYR A 1 222 ? 0.026 -5.168 2.331 1.00 98.50 222 TYR A C 1
ATOM 1689 O O . TYR A 1 222 ? -0.094 -6.388 2.417 1.00 98.50 222 TYR A O 1
ATOM 1697 N N . ILE A 1 223 ? 0.048 -4.539 1.163 1.00 97.75 223 ILE A N 1
ATOM 1698 C CA . ILE A 1 223 ? -0.124 -5.207 -0.122 1.00 97.75 223 ILE A CA 1
ATOM 1699 C C . ILE A 1 223 ? 1.078 -4.863 -0.989 1.00 97.75 223 ILE A C 1
ATOM 1701 O O . ILE A 1 223 ? 1.310 -3.697 -1.307 1.00 97.75 223 ILE A O 1
ATOM 1705 N N . LYS A 1 224 ? 1.842 -5.876 -1.400 1.00 96.19 224 LYS A N 1
ATOM 1706 C CA . LYS A 1 224 ? 2.768 -5.719 -2.526 1.00 96.19 224 LYS A CA 1
ATOM 1707 C C . LYS A 1 224 ? 1.953 -5.961 -3.788 1.00 96.19 224 LYS A C 1
ATOM 1709 O O . LYS A 1 224 ? 1.628 -7.105 -4.110 1.00 96.19 224 LYS A O 1
ATOM 1714 N N . TRP A 1 225 ? 1.577 -4.864 -4.441 1.00 94.12 225 TRP A N 1
ATOM 1715 C CA . TRP A 1 225 ? 0.754 -4.903 -5.644 1.00 94.12 225 TRP A CA 1
ATOM 1716 C C . TRP A 1 225 ? 1.533 -5.565 -6.793 1.00 94.12 225 TRP A C 1
ATOM 1718 O O . TRP A 1 225 ? 2.751 -5.337 -6.893 1.00 94.12 225 TRP A O 1
ATOM 1728 N N . PRO A 1 226 ? 0.887 -6.392 -7.638 1.00 93.38 226 PRO A N 1
ATOM 1729 C CA . PRO A 1 226 ? 1.561 -6.962 -8.793 1.00 93.38 226 PRO A CA 1
ATOM 1730 C C . PRO A 1 226 ? 1.934 -5.852 -9.777 1.00 93.38 226 PRO A C 1
ATOM 1732 O O . PRO A 1 226 ? 1.150 -4.939 -10.033 1.00 93.38 226 PRO A O 1
ATOM 1735 N N . ARG A 1 227 ? 3.116 -5.959 -10.373 1.00 90.19 227 ARG A N 1
ATOM 1736 C CA . ARG A 1 227 ? 3.564 -5.167 -11.524 1.00 90.19 227 ARG A CA 1
ATOM 1737 C C . ARG A 1 227 ? 4.029 -6.128 -12.596 1.00 90.19 227 ARG A C 1
ATOM 1739 O O . ARG A 1 227 ? 4.601 -7.165 -12.262 1.00 90.19 227 ARG A O 1
ATOM 1746 N N . PHE A 1 228 ? 3.856 -5.791 -13.871 1.00 83.50 228 PHE A N 1
ATOM 1747 C CA . PHE A 1 228 ? 4.264 -6.707 -14.932 1.00 83.50 228 PHE A CA 1
ATOM 1748 C C . PHE A 1 228 ? 5.765 -7.013 -14.858 1.00 83.50 228 PHE A C 1
ATOM 1750 O O . PHE A 1 228 ? 6.164 -8.155 -15.041 1.00 83.50 228 PHE A O 1
ATOM 1757 N N . GLY A 1 229 ? 6.584 -6.028 -14.473 1.00 81.94 229 GLY A N 1
ATOM 1758 C CA . GLY A 1 229 ? 8.023 -6.200 -14.239 1.00 81.94 229 GLY A CA 1
ATOM 1759 C C . GLY A 1 229 ? 8.411 -7.194 -13.130 1.00 81.94 229 GLY A C 1
ATOM 1760 O O . GLY A 1 229 ? 9.565 -7.613 -13.084 1.00 81.94 229 GLY A O 1
ATOM 1761 N N . ASP A 1 230 ? 7.485 -7.640 -12.269 1.00 86.62 230 ASP A N 1
ATOM 1762 C CA . ASP A 1 230 ? 7.785 -8.682 -11.270 1.00 86.62 230 ASP A CA 1
ATOM 1763 C C . ASP A 1 230 ? 8.124 -10.042 -11.939 1.00 86.62 230 ASP A C 1
ATOM 1765 O O . ASP A 1 230 ? 8.652 -10.938 -11.280 1.00 86.62 230 ASP A O 1
ATOM 1769 N N . VAL A 1 231 ? 7.855 -10.209 -13.247 1.00 84.12 231 VAL A N 1
ATOM 1770 C CA . VAL A 1 231 ? 8.276 -11.391 -14.032 1.00 84.12 231 VAL A CA 1
ATOM 1771 C C . VAL A 1 231 ? 9.785 -11.479 -14.246 1.00 84.12 231 VAL A C 1
ATOM 1773 O O . VAL A 1 231 ? 10.275 -12.565 -14.553 1.00 84.12 231 VAL A O 1
ATOM 1776 N N . ASP A 1 232 ? 10.517 -10.374 -14.086 1.00 85.06 232 ASP A N 1
ATOM 1777 C CA . ASP A 1 232 ? 11.972 -10.339 -14.255 1.00 85.06 232 ASP A CA 1
ATOM 1778 C C . ASP A 1 232 ? 12.697 -10.629 -12.932 1.00 85.06 232 ASP A C 1
ATOM 1780 O O . ASP A 1 232 ? 13.666 -11.394 -12.885 1.00 85.06 232 ASP A O 1
ATOM 1784 N N . GLU A 1 233 ? 12.207 -10.050 -11.835 1.00 88.31 233 GLU A N 1
ATOM 1785 C CA . GLU A 1 233 ? 12.753 -10.230 -10.492 1.00 88.31 233 GLU A CA 1
ATOM 1786 C C . GLU A 1 233 ? 11.632 -10.269 -9.448 1.00 88.31 233 GLU A C 1
ATOM 1788 O O . GLU A 1 233 ? 10.907 -9.298 -9.234 1.00 88.31 233 GLU A O 1
ATOM 1793 N N . ILE A 1 234 ? 11.553 -11.378 -8.717 1.00 91.12 234 ILE A N 1
ATOM 1794 C CA . ILE A 1 234 ? 10.592 -11.557 -7.637 1.00 91.12 234 ILE A CA 1
ATOM 1795 C C . ILE A 1 234 ? 11.149 -10.957 -6.351 1.00 91.12 234 ILE A C 1
ATOM 1797 O O . ILE A 1 234 ? 12.217 -11.355 -5.880 1.00 91.12 234 ILE A O 1
ATOM 1801 N N . LYS A 1 235 ? 10.381 -10.076 -5.701 1.00 92.69 235 LYS A N 1
ATOM 1802 C CA . LYS A 1 235 ? 10.659 -9.648 -4.323 1.00 92.69 235 LYS A CA 1
ATOM 1803 C C . LYS A 1 235 ? 9.856 -10.484 -3.331 1.00 92.69 235 LYS A C 1
ATOM 1805 O O . LYS A 1 235 ? 8.628 -10.460 -3.323 1.00 92.69 235 LYS A O 1
ATOM 1810 N N . SER A 1 236 ? 10.554 -11.212 -2.464 1.00 93.44 236 SER A N 1
ATOM 1811 C CA . SER A 1 236 ? 9.950 -11.989 -1.379 1.00 93.44 236 SER A CA 1
ATOM 1812 C C . SER A 1 236 ? 9.972 -11.210 -0.064 1.00 93.44 236 SER A C 1
ATOM 1814 O O . SER A 1 236 ? 11.033 -10.774 0.383 1.00 93.44 236 SER A O 1
ATOM 1816 N N . TYR A 1 237 ? 8.812 -11.055 0.563 1.00 95.69 237 TYR A N 1
ATOM 1817 C CA . TYR A 1 237 ? 8.622 -10.372 1.843 1.00 95.69 237 TYR A CA 1
ATOM 1818 C C . TYR A 1 237 ? 8.229 -11.394 2.920 1.00 95.69 237 TYR A C 1
ATOM 1820 O O . TYR A 1 237 ? 7.747 -12.473 2.562 1.00 95.69 237 TYR A O 1
ATOM 1828 N N . PRO A 1 238 ? 8.430 -11.094 4.218 1.00 96.31 238 PRO A N 1
ATOM 1829 C CA . PRO A 1 238 ? 7.766 -11.862 5.269 1.00 96.31 238 PRO A CA 1
ATOM 1830 C C . PRO A 1 238 ? 6.243 -11.811 5.076 1.00 96.31 238 PRO A C 1
ATOM 1832 O O . PRO A 1 238 ? 5.727 -10.899 4.432 1.00 96.31 238 PRO A O 1
ATOM 1835 N N . ASP A 1 239 ? 5.539 -12.792 5.626 1.00 96.25 239 ASP A N 1
ATOM 1836 C CA . ASP A 1 239 ? 4.078 -12.902 5.566 1.00 96.25 239 ASP A CA 1
ATOM 1837 C C . ASP A 1 239 ? 3.359 -11.896 6.478 1.00 96.25 239 ASP A C 1
ATOM 1839 O O . ASP A 1 239 ? 2.209 -11.552 6.218 1.00 96.25 239 ASP A O 1
ATOM 1843 N N . HIS A 1 240 ? 4.035 -11.377 7.505 1.00 97.94 240 HIS A N 1
ATOM 1844 C CA . HIS A 1 240 ? 3.536 -10.315 8.375 1.00 97.94 240 HIS A CA 1
ATOM 1845 C C . HIS A 1 240 ? 4.664 -9.518 9.039 1.00 97.94 240 HIS A C 1
ATOM 1847 O O . HIS A 1 240 ? 5.844 -9.879 8.992 1.00 97.94 240 HIS A O 1
ATOM 1853 N N . ILE A 1 241 ? 4.278 -8.416 9.684 1.00 97.62 241 ILE A N 1
ATOM 1854 C CA . ILE A 1 241 ? 5.094 -7.679 10.654 1.00 97.62 241 ILE A CA 1
ATOM 1855 C C . ILE A 1 241 ? 4.291 -7.464 11.933 1.00 97.62 241 ILE A C 1
ATOM 1857 O O . ILE A 1 241 ? 3.077 -7.290 11.876 1.00 97.62 241 ILE A O 1
ATOM 1861 N N . THR A 1 242 ? 4.968 -7.396 13.076 1.00 96.75 242 THR A N 1
ATOM 1862 C CA . THR A 1 242 ? 4.321 -7.063 14.350 1.00 96.75 242 THR A CA 1
ATOM 1863 C C . THR A 1 242 ? 4.625 -5.616 14.732 1.00 96.75 242 THR A C 1
ATOM 1865 O O . THR A 1 242 ? 5.789 -5.215 14.815 1.00 96.75 242 THR A O 1
ATOM 1868 N N . VAL A 1 243 ? 3.584 -4.820 14.989 1.00 96.38 243 VAL A N 1
ATOM 1869 C CA . VAL A 1 243 ? 3.689 -3.408 15.391 1.00 96.38 243 VAL A CA 1
ATOM 1870 C C . VAL A 1 243 ? 2.858 -3.176 16.646 1.00 96.38 243 VAL A C 1
ATOM 1872 O O . VAL A 1 243 ? 1.638 -3.308 16.623 1.00 96.38 243 VAL A O 1
ATOM 1875 N N . GLY A 1 244 ? 3.508 -2.843 17.765 1.00 91.19 244 GLY A N 1
ATOM 1876 C CA . GLY A 1 244 ? 2.805 -2.578 19.028 1.00 91.19 244 GLY A CA 1
ATOM 1877 C C . GLY A 1 244 ? 1.915 -3.739 19.499 1.00 91.19 244 GLY A C 1
ATOM 1878 O O . GLY A 1 244 ? 0.840 -3.496 20.038 1.00 91.19 244 GLY A O 1
ATOM 1879 N N . GLY A 1 245 ? 2.329 -4.987 19.243 1.00 90.38 245 GLY A N 1
ATOM 1880 C CA . GLY A 1 245 ? 1.559 -6.197 19.561 1.00 90.38 245 GLY A CA 1
ATOM 1881 C C . GLY A 1 245 ? 0.453 -6.554 18.560 1.00 90.38 245 GLY A C 1
ATOM 1882 O O . GLY A 1 245 ? -0.282 -7.503 18.806 1.00 90.38 245 GLY A O 1
ATOM 1883 N N . ARG A 1 246 ? 0.319 -5.815 17.450 1.00 91.50 246 ARG A N 1
ATOM 1884 C CA . ARG A 1 246 ? -0.606 -6.126 16.349 1.00 91.50 246 ARG A CA 1
ATOM 1885 C C . ARG A 1 246 ? 0.137 -6.830 15.228 1.00 91.50 246 ARG A C 1
ATOM 1887 O O . ARG A 1 246 ? 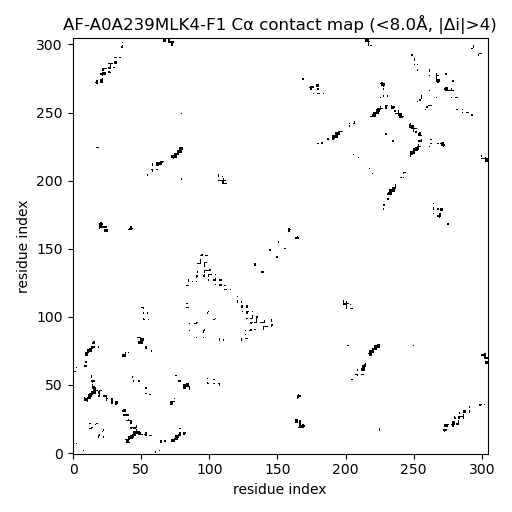1.165 -6.313 14.790 1.00 91.50 246 ARG A O 1
ATOM 1894 N N . ASP A 1 247 ? -0.420 -7.919 14.719 1.00 95.00 247 ASP A N 1
ATOM 1895 C CA . ASP A 1 247 ? 0.084 -8.560 13.509 1.00 95.00 247 ASP A CA 1
ATOM 1896 C C . ASP A 1 247 ? -0.549 -7.925 12.272 1.00 95.00 247 ASP A C 1
ATOM 1898 O O . ASP A 1 247 ? -1.769 -7.864 12.121 1.00 95.00 247 ASP A O 1
ATOM 1902 N N . VAL A 1 248 ? 0.311 -7.410 11.398 1.00 97.50 248 VAL A N 1
ATOM 1903 C CA . VAL A 1 248 ? -0.051 -6.747 10.147 1.00 97.50 248 VAL A CA 1
ATOM 1904 C C . VAL A 1 248 ? 0.369 -7.668 9.001 1.00 97.50 248 VAL A C 1
ATOM 1906 O O . VAL A 1 248 ? 1.568 -7.738 8.704 1.00 97.50 248 VAL A O 1
ATOM 1909 N N . PRO A 1 249 ? -0.567 -8.395 8.366 1.00 98.00 249 PRO A N 1
ATOM 1910 C CA . PRO A 1 249 ? -0.247 -9.259 7.238 1.00 98.00 249 PRO A CA 1
ATOM 1911 C C . PRO A 1 249 ? 0.309 -8.466 6.055 1.00 98.00 249 PRO A C 1
ATOM 1913 O O . PRO A 1 249 ? -0.074 -7.320 5.798 1.00 98.00 249 PRO A O 1
ATOM 1916 N N . ILE A 1 250 ? 1.193 -9.119 5.308 1.00 98.44 250 ILE A N 1
ATOM 1917 C CA . ILE A 1 250 ? 1.742 -8.653 4.041 1.00 98.44 250 ILE A CA 1
ATOM 1918 C C . ILE A 1 250 ? 1.274 -9.610 2.947 1.00 98.44 250 ILE A C 1
ATOM 1920 O O . ILE A 1 250 ? 1.780 -10.722 2.785 1.00 98.44 250 ILE A O 1
ATOM 1924 N N . LEU A 1 251 ? 0.315 -9.156 2.147 1.00 97.88 251 LEU A N 1
ATOM 1925 C CA . LEU A 1 251 ? -0.174 -9.889 0.989 1.00 97.88 251 LEU A CA 1
ATOM 1926 C C . LEU A 1 251 ? 0.738 -9.594 -0.201 1.00 97.88 251 LEU A C 1
ATOM 1928 O O . LEU A 1 251 ? 0.626 -8.560 -0.864 1.00 97.88 251 LEU A O 1
ATOM 1932 N N . ASN A 1 252 ? 1.683 -10.500 -0.453 1.00 97.06 252 ASN A N 1
ATOM 1933 C CA . ASN A 1 252 ? 2.617 -10.359 -1.562 1.00 97.06 252 ASN A CA 1
ATOM 1934 C C . ASN A 1 252 ? 2.036 -10.901 -2.867 1.00 97.06 252 ASN A C 1
ATOM 1936 O O . ASN A 1 252 ? 2.291 -12.050 -3.215 1.00 97.06 252 ASN A O 1
ATOM 1940 N N . LEU A 1 253 ? 1.265 -10.073 -3.572 1.00 95.94 253 LEU A N 1
ATOM 1941 C CA . LEU A 1 253 ? 0.629 -10.428 -4.844 1.00 95.94 253 LEU A CA 1
ATOM 1942 C C . LEU A 1 253 ? 1.583 -10.277 -6.044 1.00 95.94 253 LEU A C 1
ATOM 1944 O O . LEU A 1 253 ? 1.285 -10.784 -7.121 1.00 95.94 253 LEU A O 1
ATOM 1948 N N . GLY A 1 254 ? 2.758 -9.669 -5.840 1.00 93.56 254 GLY A N 1
ATOM 1949 C CA . GLY A 1 254 ? 3.868 -9.564 -6.797 1.00 93.56 254 GLY A CA 1
ATOM 1950 C C . GLY A 1 254 ? 4.662 -10.866 -6.994 1.00 93.56 254 GLY A C 1
ATOM 1951 O O . GLY A 1 254 ? 5.894 -10.857 -6.968 1.00 93.56 254 GLY A O 1
ATOM 1952 N N . ARG A 1 255 ? 3.970 -12.009 -7.082 1.00 92.75 255 ARG A N 1
ATOM 1953 C CA . ARG A 1 255 ? 4.552 -13.362 -7.087 1.00 92.75 255 ARG A CA 1
ATOM 1954 C C . ARG A 1 255 ? 4.072 -14.159 -8.302 1.00 92.75 255 ARG A C 1
ATOM 1956 O O . ARG A 1 255 ? 3.167 -14.976 -8.151 1.00 92.75 255 ARG A O 1
ATOM 1963 N N . PRO A 1 256 ? 4.659 -13.972 -9.499 1.00 90.62 256 PRO A N 1
ATOM 1964 C CA . PRO A 1 256 ? 4.272 -14.714 -10.705 1.00 90.62 256 PRO A CA 1
ATOM 1965 C C . PRO A 1 256 ? 4.458 -16.230 -10.588 1.00 90.62 256 PRO A C 1
ATOM 1967 O O . PRO A 1 256 ? 3.823 -16.984 -11.317 1.00 90.62 256 PRO A O 1
ATOM 1970 N N . ASP A 1 257 ? 5.304 -16.687 -9.665 1.00 90.06 257 ASP A N 1
ATOM 1971 C CA . ASP A 1 257 ? 5.482 -18.098 -9.331 1.00 90.06 257 ASP A CA 1
ATOM 1972 C C . ASP A 1 257 ? 4.325 -18.680 -8.499 1.00 90.06 257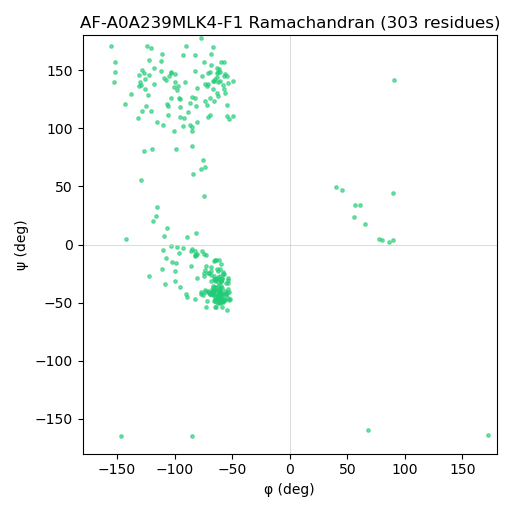 ASP A C 1
ATOM 1974 O O . ASP A 1 257 ? 4.068 -19.880 -8.574 1.00 90.06 257 ASP A O 1
ATOM 1978 N N . LEU A 1 258 ? 3.623 -17.847 -7.724 1.00 92.62 258 LEU A N 1
ATOM 1979 C CA . LEU A 1 258 ? 2.472 -18.252 -6.907 1.00 92.62 258 LEU A CA 1
ATOM 1980 C C . LEU A 1 258 ? 1.128 -17.912 -7.558 1.00 92.62 258 LEU A C 1
ATOM 1982 O O . LEU A 1 258 ? 0.157 -18.631 -7.341 1.00 92.62 258 LEU A O 1
ATOM 1986 N N . TYR A 1 259 ? 1.084 -16.832 -8.338 1.00 94.00 259 TYR A N 1
ATOM 1987 C CA . TYR A 1 259 ? -0.122 -16.278 -8.957 1.00 94.00 259 TYR A CA 1
ATOM 1988 C C . TYR A 1 259 ? 0.076 -16.047 -10.462 1.00 94.00 259 TYR A C 1
ATOM 1990 O O . TYR A 1 259 ? -0.076 -14.918 -10.939 1.00 94.00 259 TYR A O 1
ATOM 1998 N N . PRO A 1 260 ? 0.461 -17.075 -11.241 1.00 91.00 260 PRO A N 1
ATOM 1999 C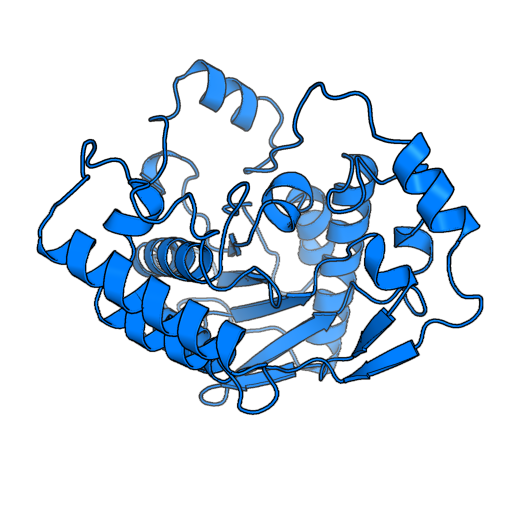 CA . PRO A 1 260 ? 0.743 -16.925 -12.670 1.00 91.00 260 PRO A CA 1
ATOM 2000 C C . PRO A 1 260 ? -0.451 -16.381 -13.468 1.00 91.00 260 PRO A C 1
ATOM 2002 O O . PRO A 1 260 ? -0.262 -15.741 -14.502 1.00 91.00 260 PRO A O 1
ATOM 2005 N N . GLU A 1 261 ? -1.678 -16.586 -12.984 1.00 91.62 261 GLU A N 1
ATOM 2006 C CA . GLU A 1 261 ? -2.905 -16.051 -13.570 1.00 91.62 261 GLU A CA 1
ATOM 2007 C C . GLU A 1 261 ? -2.958 -14.518 -13.587 1.00 91.62 261 GLU A C 1
ATOM 2009 O O . GLU A 1 261 ? -3.665 -13.951 -14.417 1.00 91.62 261 GLU A O 1
ATOM 2014 N N . LEU A 1 262 ? -2.196 -13.842 -12.718 1.00 91.75 262 LEU A N 1
ATOM 2015 C CA . LEU A 1 262 ? -2.104 -12.384 -12.702 1.00 91.75 262 LEU A CA 1
ATOM 2016 C C . LEU A 1 262 ? -1.143 -11.829 -13.761 1.00 91.75 262 LEU A C 1
ATOM 2018 O O . LEU A 1 262 ? -1.093 -10.623 -13.966 1.00 91.75 262 LEU A O 1
ATOM 2022 N N . TYR A 1 263 ? -0.387 -12.676 -14.457 1.00 88.88 263 TYR A N 1
ATOM 2023 C CA . TYR A 1 263 ? 0.676 -12.259 -15.381 1.00 88.88 263 TYR A CA 1
ATOM 2024 C C . TYR A 1 263 ? 0.366 -12.645 -16.830 1.00 88.88 263 TYR A C 1
ATOM 2026 O O . TYR A 1 263 ? 1.257 -12.939 -17.631 1.00 88.88 263 TYR A O 1
ATOM 2034 N N . VAL A 1 264 ? -0.925 -12.644 -17.175 1.00 87.25 264 VAL A N 1
ATOM 2035 C CA . VAL A 1 264 ? -1.416 -12.850 -18.542 1.00 87.25 264 VAL A CA 1
ATOM 2036 C C . VAL A 1 264 ? -1.690 -11.500 -19.215 1.00 87.25 264 VAL A C 1
ATOM 2038 O O . VAL A 1 264 ? -2.294 -10.632 -18.597 1.00 87.25 264 VAL A O 1
ATOM 2041 N N . PRO A 1 265 ? -1.306 -11.283 -20.483 1.00 83.44 265 PRO A N 1
ATOM 2042 C CA . PRO A 1 265 ? -1.342 -9.949 -21.094 1.00 83.44 265 PRO A CA 1
ATOM 2043 C C . PRO A 1 265 ? -2.734 -9.305 -21.136 1.00 83.44 265 PRO A C 1
ATOM 2045 O O . PRO A 1 265 ? -2.847 -8.090 -21.041 1.00 83.44 265 PRO A O 1
ATOM 2048 N N . GLY A 1 266 ? -3.797 -10.109 -21.250 1.00 85.56 266 GLY A N 1
ATOM 2049 C CA . GLY A 1 266 ? -5.167 -9.612 -21.413 1.00 85.56 266 GLY A CA 1
ATOM 2050 C C . GLY A 1 266 ? -5.737 -8.847 -20.215 1.00 85.56 266 GLY A C 1
ATOM 2051 O O . GLY A 1 266 ? -6.746 -8.169 -20.376 1.00 85.56 266 GLY A O 1
ATOM 2052 N N . ILE A 1 267 ? -5.109 -8.931 -19.038 1.00 89.00 267 ILE A N 1
ATOM 2053 C CA . ILE A 1 267 ? -5.611 -8.273 -17.823 1.00 89.00 267 ILE A CA 1
ATOM 2054 C C . ILE A 1 267 ? -4.852 -6.989 -17.461 1.00 89.00 267 ILE A C 1
ATOM 2056 O O . ILE A 1 267 ? -5.216 -6.325 -16.489 1.00 89.00 267 ILE A O 1
ATOM 2060 N N . TRP A 1 268 ? -3.826 -6.628 -18.236 1.00 88.38 268 TRP A N 1
ATOM 2061 C CA . TRP A 1 268 ? -2.985 -5.448 -18.023 1.00 88.38 268 TRP A CA 1
ATOM 2062 C C . TRP A 1 268 ? -3.323 -4.339 -19.015 1.00 88.38 268 TRP A C 1
ATOM 2064 O O . TRP A 1 268 ? -3.665 -4.591 -20.170 1.00 88.38 268 TRP A O 1
ATOM 2074 N N . HIS A 1 269 ? -3.232 -3.101 -18.544 1.00 85.25 269 HIS A N 1
ATOM 2075 C CA . HIS A 1 269 ? -3.333 -1.908 -19.374 1.00 85.25 269 HIS A CA 1
ATOM 2076 C C . HIS A 1 269 ? -1.957 -1.497 -19.913 1.00 85.25 269 HIS A C 1
ATOM 2078 O O . HIS A 1 269 ? -1.815 -1.228 -21.105 1.00 85.25 269 HIS A O 1
ATOM 2084 N N . ASP A 1 270 ? -0.955 -1.510 -19.037 1.00 85.69 270 ASP A N 1
ATOM 2085 C CA . ASP A 1 270 ? 0.460 -1.285 -19.330 1.00 85.69 270 ASP A CA 1
ATOM 2086 C C . ASP A 1 270 ? 1.331 -2.148 -18.389 1.00 85.69 270 ASP A C 1
ATOM 2088 O O . ASP A 1 270 ? 0.843 -3.105 -17.783 1.00 85.69 270 ASP A O 1
ATOM 2092 N N . ASP A 1 271 ? 2.628 -1.862 -18.288 1.00 80.94 271 ASP A N 1
ATOM 2093 C CA . ASP A 1 271 ? 3.572 -2.630 -17.468 1.00 80.94 271 ASP A CA 1
ATOM 2094 C C . ASP A 1 271 ? 3.428 -2.415 -15.945 1.00 80.94 271 ASP A C 1
ATOM 2096 O O . ASP A 1 271 ? 4.014 -3.165 -15.154 1.00 80.94 271 ASP A O 1
ATOM 2100 N N . ALA A 1 272 ? 2.617 -1.445 -15.520 1.00 83.06 272 ALA A N 1
ATOM 2101 C CA . ALA A 1 272 ? 2.390 -1.083 -14.124 1.00 83.06 272 ALA A CA 1
ATOM 2102 C C . ALA A 1 272 ? 0.913 -1.175 -13.693 1.00 83.06 272 ALA A C 1
ATOM 2104 O O . ALA A 1 272 ? 0.633 -1.409 -12.516 1.00 83.06 272 ALA A O 1
ATOM 2105 N N . HIS A 1 273 ? -0.039 -1.021 -14.613 1.00 88.56 273 HIS A N 1
ATOM 2106 C CA . HIS A 1 273 ? -1.460 -0.855 -14.319 1.00 88.56 273 HIS A CA 1
ATOM 2107 C C . HIS A 1 273 ? -2.312 -1.984 -14.897 1.00 88.56 273 HIS A C 1
ATOM 2109 O O . HIS A 1 273 ? -2.156 -2.414 -16.041 1.00 88.56 273 HIS A O 1
ATOM 2115 N N . LEU A 1 274 ? -3.279 -2.434 -14.099 1.00 89.19 274 LEU A N 1
ATOM 2116 C CA . LEU A 1 274 ? -4.256 -3.446 -14.488 1.00 89.19 274 LEU A CA 1
ATOM 2117 C C . LEU A 1 274 ? -5.402 -2.817 -15.291 1.00 89.19 274 LEU A C 1
ATOM 2119 O O . LEU A 1 274 ? -5.796 -1.677 -15.055 1.00 89.19 274 LEU A O 1
ATOM 2123 N N . GLY A 1 275 ? -5.981 -3.593 -16.205 1.00 87.19 275 GLY A N 1
ATOM 2124 C CA . GLY A 1 275 ? -7.298 -3.300 -16.766 1.00 87.19 275 GLY A CA 1
ATOM 2125 C C . GLY A 1 275 ? -8.421 -3.676 -15.790 1.00 87.19 275 GLY A C 1
ATOM 2126 O O . GLY A 1 275 ? -8.180 -4.259 -14.735 1.00 87.19 275 GLY A O 1
ATOM 2127 N N . GLY A 1 276 ? -9.678 -3.409 -16.158 1.00 87.94 276 GLY A N 1
ATOM 2128 C CA . GLY A 1 276 ? -10.828 -3.676 -15.277 1.00 87.94 276 GLY A CA 1
ATOM 2129 C C . GLY A 1 276 ? -10.982 -5.143 -14.855 1.00 87.94 276 GLY A C 1
ATOM 2130 O O . GLY A 1 276 ? -11.307 -5.425 -13.703 1.00 87.94 276 GLY A O 1
ATOM 2131 N N . GLU A 1 277 ? -10.702 -6.091 -15.754 1.00 90.06 277 GLU A N 1
ATOM 2132 C CA . GLU A 1 277 ? -10.695 -7.516 -15.402 1.00 90.06 277 GLU A CA 1
ATOM 2133 C C . GLU A 1 277 ? -9.557 -7.862 -14.432 1.00 90.06 277 GLU A C 1
ATOM 2135 O O . GLU A 1 277 ? -9.795 -8.556 -13.443 1.00 90.06 277 GLU A O 1
ATOM 2140 N N . GLY A 1 278 ? -8.352 -7.333 -14.669 1.00 93.06 278 GLY A N 1
ATOM 2141 C CA . GLY A 1 278 ? -7.202 -7.530 -13.789 1.00 93.06 278 GLY A CA 1
ATOM 2142 C C . GLY A 1 278 ? -7.431 -6.957 -12.398 1.00 93.06 278 GLY A C 1
ATOM 2143 O O . GLY A 1 278 ? -7.179 -7.642 -11.410 1.00 93.06 278 GLY A O 1
ATOM 2144 N N . ALA A 1 279 ? -8.002 -5.754 -12.313 1.00 93.38 279 ALA A N 1
ATOM 2145 C CA . ALA A 1 279 ? -8.364 -5.118 -11.053 1.00 93.38 279 ALA A CA 1
ATOM 2146 C C . ALA A 1 279 ? -9.323 -5.996 -10.230 1.00 93.38 279 ALA A C 1
ATOM 2148 O O . ALA A 1 279 ? -9.091 -6.271 -9.048 1.00 93.38 279 ALA A O 1
ATOM 2149 N N . ARG A 1 280 ? -10.363 -6.529 -10.884 1.00 94.50 280 ARG A N 1
ATOM 2150 C CA . ARG A 1 280 ? -11.315 -7.465 -10.273 1.00 94.50 280 ARG A CA 1
ATOM 2151 C C . ARG A 1 280 ? -10.629 -8.751 -9.802 1.00 94.50 280 ARG A C 1
ATOM 2153 O O . ARG A 1 280 ? -10.859 -9.178 -8.673 1.00 94.50 280 ARG A O 1
ATOM 2160 N N . MET A 1 281 ? -9.784 -9.361 -10.637 1.00 96.06 281 MET A N 1
ATOM 2161 C CA . MET A 1 281 ? -9.065 -10.598 -10.305 1.00 96.06 281 MET A CA 1
ATOM 2162 C C . MET A 1 281 ? -8.133 -10.424 -9.103 1.00 96.06 281 MET A C 1
ATOM 2164 O O . MET A 1 281 ? -8.200 -11.217 -8.163 1.00 96.06 281 MET A O 1
ATOM 2168 N N . VAL A 1 282 ? -7.309 -9.373 -9.108 1.00 96.69 282 VAL A N 1
ATOM 2169 C CA . VAL A 1 282 ? -6.378 -9.069 -8.014 1.00 96.69 282 VAL A CA 1
ATOM 2170 C C . VAL A 1 282 ? -7.136 -8.791 -6.722 1.00 96.69 282 VAL A C 1
ATOM 2172 O O . VAL A 1 282 ? -6.781 -9.339 -5.682 1.00 96.69 282 VAL A O 1
ATOM 2175 N N . SER A 1 283 ? -8.226 -8.027 -6.782 1.00 97.62 283 SER A N 1
ATOM 2176 C CA . SER A 1 283 ? -9.033 -7.691 -5.600 1.00 97.62 283 SER A CA 1
ATOM 2177 C C . SER A 1 283 ? -9.751 -8.913 -5.014 1.00 97.62 283 SER A C 1
ATOM 2179 O O . SER A 1 283 ? -9.778 -9.093 -3.797 1.00 97.62 283 SER A O 1
ATOM 2181 N N . THR A 1 284 ? -10.256 -9.818 -5.862 1.00 97.56 284 THR A N 1
ATOM 2182 C CA . THR A 1 284 ? -10.798 -11.112 -5.420 1.00 97.56 284 THR A CA 1
ATOM 2183 C C . THR A 1 284 ? -9.725 -11.990 -4.772 1.00 97.56 284 THR A C 1
ATOM 2185 O O . THR A 1 284 ? -9.971 -12.572 -3.716 1.00 97.56 284 THR A O 1
ATOM 2188 N N . LEU A 1 285 ? -8.536 -12.101 -5.374 1.00 97.88 285 LEU A N 1
ATOM 2189 C CA . LEU A 1 285 ? -7.437 -12.877 -4.794 1.00 97.88 285 LEU A CA 1
ATOM 2190 C C . LEU A 1 285 ? -6.991 -12.288 -3.451 1.00 97.88 285 LEU A C 1
ATOM 2192 O O . LEU A 1 285 ? -6.807 -13.032 -2.491 1.00 97.88 285 LEU A O 1
ATOM 2196 N N . MET A 1 286 ? -6.875 -10.963 -3.371 1.00 97.62 286 MET A N 1
ATOM 2197 C CA . MET A 1 286 ? -6.535 -10.247 -2.146 1.00 97.62 286 MET A CA 1
ATOM 2198 C C . MET A 1 286 ? -7.520 -10.565 -1.016 1.00 97.62 286 MET A C 1
ATOM 2200 O O . MET A 1 286 ? -7.087 -10.934 0.074 1.00 97.62 286 MET A O 1
ATOM 2204 N N . GLY A 1 287 ? -8.830 -10.504 -1.289 1.00 97.25 287 GLY A N 1
ATOM 2205 C CA . GLY A 1 287 ? -9.867 -10.866 -0.318 1.00 97.25 287 GLY A CA 1
ATOM 2206 C C . GLY A 1 287 ? -9.748 -12.317 0.146 1.00 97.25 287 GLY A C 1
ATOM 2207 O O . GLY A 1 287 ? -9.807 -12.590 1.341 1.00 97.25 287 GLY A O 1
ATOM 2208 N N . ARG A 1 288 ? -9.482 -13.258 -0.772 1.00 97.50 288 ARG A N 1
ATOM 2209 C CA . ARG A 1 288 ? -9.284 -14.675 -0.409 1.00 97.50 288 ARG A CA 1
ATOM 2210 C C . ARG A 1 288 ? -8.065 -14.866 0.484 1.00 97.50 288 ARG A C 1
ATOM 2212 O O . ARG A 1 288 ? -8.162 -15.561 1.487 1.00 97.50 288 ARG A O 1
ATOM 2219 N N . LYS A 1 289 ? -6.936 -14.233 0.154 1.00 97.44 289 LYS A N 1
ATOM 2220 C CA . LYS A 1 289 ? -5.708 -14.335 0.954 1.00 97.44 289 LYS A CA 1
ATOM 2221 C C . LYS A 1 289 ? -5.855 -13.723 2.337 1.00 97.44 289 LYS A C 1
ATOM 2223 O O . LYS A 1 289 ? -5.345 -14.289 3.299 1.00 97.44 289 LYS A O 1
ATOM 2228 N N . LEU A 1 290 ? -6.601 -12.631 2.456 1.00 96.62 290 LEU A N 1
ATOM 2229 C CA . LEU A 1 290 ? -6.916 -12.065 3.760 1.00 96.62 290 LEU A CA 1
ATOM 2230 C C . LEU A 1 290 ? -7.870 -12.961 4.565 1.00 96.62 290 LEU A C 1
ATOM 2232 O O . LEU A 1 290 ? -7.645 -13.181 5.751 1.00 96.62 290 LEU A O 1
ATOM 2236 N N . ALA A 1 291 ? -8.891 -13.536 3.927 1.00 95.88 291 ALA A N 1
ATOM 2237 C CA . ALA A 1 291 ? -9.796 -14.484 4.574 1.00 95.88 291 ALA A CA 1
ATOM 2238 C C . ALA A 1 291 ? -9.064 -15.752 5.059 1.00 95.88 291 ALA A C 1
ATOM 2240 O O . ALA A 1 291 ? -9.276 -16.191 6.188 1.00 95.88 291 ALA A O 1
ATOM 2241 N N . GLU A 1 292 ? -8.161 -16.309 4.243 1.00 95.88 292 GLU A N 1
ATOM 2242 C CA . GLU A 1 292 ? -7.272 -17.422 4.618 1.00 95.88 292 GLU A CA 1
ATOM 2243 C C . GLU A 1 292 ? -6.397 -17.053 5.829 1.00 95.88 292 GLU A C 1
ATOM 2245 O O . GLU A 1 292 ? -6.244 -17.847 6.764 1.00 95.88 292 GLU A O 1
ATOM 2250 N N . TRP A 1 293 ? -5.859 -15.828 5.841 1.00 95.69 293 TRP A N 1
ATOM 2251 C CA . TRP A 1 293 ? -5.086 -15.308 6.965 1.00 95.69 293 TRP A CA 1
ATOM 2252 C C . TRP A 1 293 ? -5.922 -15.250 8.248 1.00 95.69 293 TRP A C 1
ATOM 2254 O O . TRP A 1 293 ? -5.491 -15.792 9.267 1.00 95.69 293 TRP A O 1
ATOM 2264 N N . TYR A 1 294 ? -7.126 -14.669 8.199 1.00 94.38 294 TYR A N 1
ATOM 2265 C CA . TYR A 1 294 ? -8.034 -14.582 9.350 1.00 94.38 294 TYR A CA 1
ATOM 2266 C C . TYR A 1 294 ? -8.491 -15.948 9.853 1.00 94.38 294 TYR A C 1
ATOM 2268 O O . TYR A 1 294 ? -8.587 -16.149 11.062 1.00 94.38 294 TYR A O 1
ATOM 2276 N N . ALA A 1 295 ? -8.708 -16.916 8.963 1.00 94.25 295 ALA A N 1
ATOM 2277 C CA . ALA A 1 295 ? -9.038 -18.281 9.366 1.00 94.25 295 ALA A CA 1
ATOM 2278 C C . ALA A 1 295 ? -7.911 -18.950 10.178 1.00 94.25 295 ALA A C 1
ATOM 2280 O O . ALA A 1 295 ? -8.185 -19.810 11.013 1.00 94.25 295 ALA A O 1
ATOM 2281 N N . THR A 1 296 ? -6.655 -18.551 9.949 1.00 94.62 296 THR A N 1
ATOM 2282 C CA . THR A 1 296 ? -5.471 -19.146 10.592 1.00 94.62 296 THR A CA 1
ATOM 2283 C C . THR A 1 296 ? -5.018 -18.381 11.839 1.00 94.62 296 THR A C 1
ATOM 2285 O O . THR A 1 296 ? -4.584 -18.996 12.810 1.00 94.62 296 THR A O 1
ATOM 2288 N N . HIS A 1 297 ? -5.130 -17.051 11.829 1.00 93.62 297 HIS A N 1
ATOM 2289 C CA . HIS A 1 297 ? -4.585 -16.169 12.871 1.00 93.62 297 HIS A CA 1
ATOM 2290 C C . HIS A 1 297 ? -5.662 -15.508 13.743 1.00 93.62 297 HIS A C 1
ATOM 2292 O O . HIS A 1 297 ? -5.337 -14.831 14.716 1.00 93.62 297 HIS A O 1
ATOM 2298 N N . GLY A 1 298 ? -6.939 -15.721 13.418 1.00 91.25 298 GLY A N 1
ATOM 2299 C CA . GLY A 1 298 ? -8.063 -15.002 14.004 1.00 91.25 298 GLY A CA 1
ATOM 2300 C C . GLY A 1 298 ? -8.415 -13.754 13.196 1.00 91.25 298 GLY A C 1
ATOM 2301 O O . GLY A 1 298 ? -7.547 -13.050 12.675 1.00 91.25 298 GLY A O 1
ATOM 2302 N N . ALA A 1 299 ? -9.716 -13.488 13.081 1.00 88.44 299 ALA A N 1
ATOM 2303 C CA . ALA A 1 299 ? -10.201 -12.223 12.552 1.00 88.44 299 ALA A CA 1
ATOM 2304 C C . ALA A 1 299 ? -9.887 -11.089 13.546 1.00 88.44 299 ALA A C 1
ATOM 2306 O O . ALA A 1 299 ? -9.858 -11.326 14.761 1.00 88.44 299 ALA A O 1
ATOM 2307 N N . PRO A 1 300 ? -9.636 -9.864 13.061 1.00 87.25 300 PRO A N 1
ATOM 2308 C CA . PRO A 1 300 ? -9.474 -8.728 13.947 1.00 87.25 300 PRO A CA 1
ATOM 2309 C C . PRO A 1 300 ? -10.766 -8.449 14.715 1.00 87.25 300 PRO A C 1
ATOM 2311 O O . PRO A 1 300 ? -11.860 -8.706 14.223 1.00 87.25 300 PRO A O 1
ATOM 2314 N N . ALA A 1 301 ? -10.634 -7.877 15.910 1.00 88.44 301 ALA A N 1
ATOM 2315 C CA . ALA A 1 301 ? -11.789 -7.379 16.645 1.00 88.44 301 ALA A CA 1
ATOM 2316 C C . ALA A 1 301 ? -12.470 -6.231 15.880 1.00 88.44 301 ALA A C 1
ATOM 2318 O O . ALA A 1 301 ? -11.799 -5.432 15.219 1.00 88.44 301 ALA A O 1
ATOM 2319 N N . ALA A 1 302 ? -13.790 -6.135 16.022 1.00 86.94 302 ALA A N 1
ATOM 2320 C CA . ALA A 1 302 ? -14.569 -5.013 15.518 1.00 86.94 302 ALA A CA 1
ATOM 2321 C C . ALA A 1 302 ? -14.052 -3.680 16.081 1.00 86.94 302 ALA A C 1
ATOM 2323 O O . ALA A 1 302 ? -13.591 -3.596 17.223 1.00 86.94 302 ALA A O 1
ATOM 2324 N N . CYS A 1 303 ? -14.131 -2.608 15.295 1.00 85.06 303 CYS A N 1
ATOM 2325 C CA . CYS A 1 303 ? -13.700 -1.311 15.791 1.00 85.06 303 CYS A CA 1
ATOM 2326 C C . CYS A 1 303 ? -14.693 -0.714 16.788 1.00 85.06 303 CYS A C 1
ATOM 2328 O O . CYS A 1 303 ? -15.909 -0.774 16.617 1.00 85.06 303 CYS A O 1
ATOM 2330 N N . GLY A 1 304 ? -14.137 -0.128 17.850 1.00 71.56 304 GLY A N 1
ATOM 2331 C CA . GLY A 1 304 ? -14.897 0.507 18.927 1.00 71.56 304 GLY A CA 1
ATOM 2332 C C . GLY A 1 304 ? -15.551 -0.433 19.950 1.00 71.56 304 GLY A C 1
ATOM 2333 O O . GLY A 1 304 ? -16.252 0.078 20.823 1.00 71.56 304 GLY A O 1
ATOM 2334 N N . SER A 1 305 ? -15.319 -1.751 19.871 1.00 62.12 305 SER A N 1
ATOM 2335 C CA . SER A 1 305 ? -15.642 -2.710 20.945 1.00 62.12 305 SER A CA 1
ATOM 2336 C C . SER A 1 305 ? -14.636 -2.679 22.090 1.00 62.12 305 SER A C 1
ATOM 2338 O O . SER A 1 305 ? -13.446 -2.433 21.785 1.00 62.12 305 SER A O 1
#

Mean predicted aligned error: 7.11 Å

Secondary structure (DSSP, 8-state):
--HHHHSS--EEEE-SHHHHHH--HHHHHHHHTTSSS---EEE---TT--HHHHHHHHHHHHHH----SS---EEEEEESS--SS--GGGTTSHHHHHH--HHHHHHHHHT--TTS-HHHHHHHHHHHHHHHHHHHTTTT---S-SSS----HHHHHHHHHTT-TT----------HHHHHHHHHH--SS-EEEEP---HHHHHHHHHHHHH-SSS-EEEEEEE---GGGGTEEEE--SEEEETTEEEEEEE---TTT-GGGG-GGGBSSSS-B-HHHHHHHHHHHHHHHHHHHHHH-PPPPTT-

Organism: NCBI:txid474952